Protein AF-A0A7C2LNV2-F1 (afdb_monomer_lite)

Secondary structure (DSSP, 8-state):
-EEEEEEEPPTTEEE-S--SEEE--TT--------EEE-TTPPSEEEEEEEEEEETTEEEEEEEEEEE------TT-EE---GGG--B--EE-GGGTT-S-HHHH-S-BEEGGGS--SEEEEETTEEEEEPP-STT---BB--BS-EEEEEEEEEEEEEEEEEESSS-EEEEEEEEETTS-EEEEEEEE-BTTSPPPTT-EEEEEESSEEETTEEESS-EEEEEEEEE--TTSEEEEEEPPB-SSEEEEEEEEEE--

pLDDT: mean 95.22, std 3.6, range [72.5, 98.81]

Sequence (257 aa):
MSGTFSLTLPPGCQAANGAKEFSIPPKERRRYQFPFIIQENAPLGRATGTLSLNYLGSELAEEFVVDIGPGRPAAGAIALDLTRWANIDAAAFDADRADYDSRRIGRFVYPADFTPSDRIVRIRGVPYRMASLEDGRKNAILPQGQTITIPEGRYRGVALMGYGHDGNHPGQWILHYADGTRQGVDSEIPEWCTPAPEGFEVAFTAPYRYIPGGPAPPPCELFTWTLECDPAKTLTAIEWPRMIHAYVYAITLLPSQ

Structure (mmCIF, N/CA/C/O backbone):
data_AF-A0A7C2LNV2-F1
#
_entry.id   AF-A0A7C2LNV2-F1
#
loop_
_atom_site.group_PDB
_atom_site.id
_atom_site.type_symbol
_atom_site.label_atom_id
_atom_site.label_alt_id
_atom_site.label_comp_id
_atom_site.label_asym_id
_atom_site.label_entity_id
_atom_site.label_seq_id
_atom_site.pdbx_PDB_ins_code
_atom_site.Cartn_x
_atom_site.Cartn_y
_atom_site.Cartn_z
_atom_site.occupancy
_atom_site.B_iso_or_equiv
_atom_site.auth_seq_id
_atom_site.auth_comp_id
_atom_site.auth_asym_id
_atom_site.auth_atom_id
_atom_site.pdbx_PDB_model_num
ATOM 1 N N . MET A 1 1 ? 14.251 -13.835 -26.408 1.00 90.31 1 MET A N 1
ATOM 2 C CA . MET A 1 1 ? 15.421 -13.754 -25.512 1.00 90.31 1 MET A CA 1
ATOM 3 C C . MET A 1 1 ? 15.192 -14.694 -24.346 1.00 90.31 1 MET A C 1
ATOM 5 O O . MET A 1 1 ? 14.100 -14.668 -23.797 1.00 90.31 1 MET A O 1
ATOM 9 N N . SER A 1 2 ? 16.165 -15.522 -23.987 1.00 94.06 2 SER A N 1
ATOM 10 C CA . SER A 1 2 ? 16.068 -16.421 -22.834 1.00 94.06 2 SER A CA 1
ATOM 11 C C . SER A 1 2 ? 17.382 -16.448 -22.069 1.00 94.06 2 SER A C 1
ATOM 13 O O . SER A 1 2 ? 18.434 -16.166 -22.647 1.00 94.06 2 SER A O 1
ATOM 15 N N . GLY A 1 3 ? 17.314 -16.781 -20.788 1.00 96.25 3 GLY A N 1
ATOM 16 C CA . GLY A 1 3 ? 18.459 -16.739 -19.892 1.00 96.25 3 GLY A CA 1
ATOM 17 C C . GLY A 1 3 ? 18.100 -17.181 -18.482 1.00 96.25 3 GLY A C 1
ATOM 18 O O . GLY A 1 3 ? 17.004 -17.695 -18.243 1.00 96.25 3 GLY A O 1
ATOM 19 N N . THR A 1 4 ? 19.022 -16.968 -17.552 1.00 97.06 4 THR A N 1
ATOM 20 C CA . THR A 1 4 ? 18.856 -17.325 -16.139 1.00 97.06 4 THR A CA 1
ATOM 21 C C . THR A 1 4 ? 18.899 -16.095 -15.245 1.00 97.06 4 THR A C 1
ATOM 23 O O . THR A 1 4 ? 19.427 -15.045 -15.620 1.00 97.06 4 THR A O 1
ATOM 26 N N . PHE A 1 5 ? 18.333 -16.237 -14.052 1.00 96.62 5 PHE A N 1
ATOM 27 C CA . PHE A 1 5 ? 18.452 -15.265 -12.978 1.00 96.62 5 PHE A CA 1
ATOM 28 C C . PHE A 1 5 ? 19.352 -15.801 -11.872 1.00 96.62 5 PHE A C 1
ATOM 30 O O . PHE A 1 5 ? 19.273 -16.977 -11.512 1.00 96.62 5 PHE A O 1
ATOM 37 N N . SER A 1 6 ? 20.130 -14.902 -11.281 1.00 94.25 6 SER A N 1
ATOM 38 C CA . SER A 1 6 ? 20.864 -15.129 -10.039 1.00 94.25 6 SER A CA 1
ATOM 39 C C . SER A 1 6 ? 20.483 -14.039 -9.046 1.00 94.25 6 SER A C 1
ATOM 41 O O . SER A 1 6 ? 20.463 -12.863 -9.397 1.00 94.25 6 SER A O 1
ATOM 43 N N . LEU A 1 7 ? 20.165 -14.422 -7.810 1.00 95.50 7 LEU A N 1
ATOM 44 C CA . LEU A 1 7 ? 19.794 -13.490 -6.748 1.00 95.50 7 LEU A CA 1
ATOM 45 C C . LEU A 1 7 ? 20.738 -13.668 -5.564 1.00 95.50 7 LEU A C 1
ATOM 47 O O . LEU A 1 7 ? 20.727 -14.712 -4.909 1.00 95.50 7 LEU A O 1
ATOM 51 N N . THR A 1 8 ? 21.501 -12.625 -5.269 1.00 96.06 8 THR A N 1
ATOM 52 C CA . THR A 1 8 ? 22.279 -12.510 -4.038 1.00 96.06 8 THR A CA 1
ATOM 53 C C . THR A 1 8 ? 21.484 -11.660 -3.064 1.00 96.06 8 THR A C 1
ATOM 55 O O . THR A 1 8 ? 21.212 -10.490 -3.327 1.00 96.06 8 THR A O 1
ATOM 58 N N . LEU A 1 9 ? 21.072 -12.258 -1.950 1.00 96.12 9 LEU A N 1
ATOM 59 C CA . LEU A 1 9 ? 20.284 -11.567 -0.938 1.00 96.12 9 LEU A CA 1
ATOM 60 C C . LEU A 1 9 ? 21.168 -10.885 0.111 1.00 96.12 9 LEU A C 1
ATOM 62 O O . LEU A 1 9 ? 22.243 -11.406 0.423 1.00 96.12 9 LEU A O 1
ATOM 66 N N . PRO A 1 10 ? 20.691 -9.781 0.712 1.00 95.31 10 PRO A N 1
ATOM 67 C CA . PRO A 1 10 ? 21.370 -9.180 1.849 1.00 95.31 10 PRO A CA 1
ATOM 68 C C . PRO A 1 10 ? 21.451 -10.144 3.051 1.00 95.31 10 PRO A C 1
ATOM 70 O O . PRO A 1 10 ? 20.606 -11.040 3.188 1.00 95.31 10 PRO A O 1
ATOM 73 N N . PRO A 1 11 ? 22.419 -9.962 3.971 1.00 93.69 11 PRO A N 1
ATOM 74 C CA . PRO A 1 11 ? 22.501 -10.745 5.201 1.00 93.69 11 PRO A CA 1
ATOM 75 C C . PRO A 1 11 ? 21.183 -10.750 5.985 1.00 93.69 11 PRO A C 1
ATOM 77 O O . PRO A 1 11 ? 20.530 -9.721 6.136 1.00 93.69 11 PRO A O 1
ATOM 80 N N . GLY A 1 12 ? 20.786 -11.918 6.496 1.00 92.81 12 GLY A N 1
ATOM 81 C CA . GLY A 1 12 ? 19.522 -12.070 7.225 1.00 92.81 12 GLY A CA 1
ATOM 82 C C . GLY A 1 12 ? 18.272 -12.125 6.338 1.00 92.81 12 GLY A C 1
ATOM 83 O O . GLY A 1 12 ? 17.166 -12.181 6.866 1.00 92.81 12 GLY A O 1
ATOM 84 N N . CYS A 1 13 ? 18.411 -12.149 5.010 1.00 94.38 13 CYS A N 1
ATOM 85 C CA . CYS A 1 13 ? 17.306 -12.393 4.084 1.00 94.38 13 CYS A CA 1
ATOM 86 C C . CYS A 1 13 ? 17.368 -13.816 3.513 1.00 94.38 13 CYS A C 1
ATOM 88 O O . CYS A 1 13 ? 18.440 -14.340 3.212 1.00 94.38 13 CYS A O 1
ATOM 90 N N . GLN A 1 14 ? 16.205 -14.438 3.319 1.00 93.50 14 GLN A N 1
ATOM 91 C CA . GLN A 1 14 ? 16.081 -15.768 2.724 1.00 93.50 14 GLN A CA 1
ATOM 92 C C . GLN A 1 14 ? 15.171 -15.728 1.500 1.00 93.50 14 GLN A C 1
ATOM 94 O O . GLN A 1 14 ? 14.077 -15.169 1.554 1.00 93.50 14 GLN A O 1
ATOM 99 N N . ALA A 1 15 ? 15.607 -16.349 0.404 1.00 90.25 15 ALA A N 1
ATOM 100 C CA . ALA A 1 15 ? 14.828 -16.392 -0.825 1.00 90.25 15 ALA A CA 1
ATOM 101 C C . ALA A 1 15 ? 13.540 -17.191 -0.611 1.00 90.25 15 ALA A C 1
ATOM 103 O O . ALA A 1 15 ? 13.548 -18.252 0.014 1.00 90.25 15 ALA A O 1
ATOM 104 N N . ALA A 1 16 ? 12.443 -16.689 -1.168 1.00 87.31 16 ALA A N 1
ATOM 105 C CA . ALA A 1 16 ? 11.238 -17.469 -1.399 1.00 87.31 16 ALA A CA 1
ATOM 106 C C . ALA A 1 16 ? 11.219 -17.954 -2.863 1.00 87.31 16 ALA A C 1
ATOM 108 O O . ALA A 1 16 ? 12.206 -17.827 -3.591 1.00 87.31 16 ALA A O 1
ATOM 109 N N . ASN A 1 17 ? 10.105 -18.545 -3.304 1.00 84.38 17 ASN A N 1
ATOM 110 C CA . ASN A 1 17 ? 9.967 -19.021 -4.682 1.00 84.38 17 ASN A CA 1
ATOM 111 C C . ASN A 1 17 ? 10.025 -17.849 -5.674 1.00 84.38 17 ASN A C 1
ATOM 113 O O . ASN A 1 17 ? 9.044 -17.127 -5.847 1.00 84.38 17 ASN A O 1
ATOM 117 N N . GLY A 1 18 ? 11.176 -17.685 -6.323 1.00 84.88 18 GLY A N 1
ATOM 118 C CA . GLY A 1 18 ? 11.403 -16.753 -7.423 1.00 84.88 18 GLY A CA 1
ATOM 119 C C . GLY A 1 18 ? 11.670 -17.474 -8.742 1.00 84.88 18 GLY A C 1
ATOM 120 O O . GLY A 1 18 ? 11.944 -18.678 -8.776 1.00 84.88 18 GLY A O 1
ATOM 121 N N . ALA A 1 19 ? 11.594 -16.727 -9.841 1.00 88.75 19 ALA A N 1
ATOM 122 C CA . ALA A 1 19 ? 11.977 -17.239 -11.151 1.00 88.75 19 ALA A CA 1
ATOM 123 C C . ALA A 1 19 ? 13.476 -17.578 -11.187 1.00 88.75 19 ALA A C 1
ATOM 125 O O . ALA A 1 19 ? 14.299 -16.846 -10.646 1.00 88.75 19 ALA A O 1
ATOM 126 N N . LYS A 1 20 ? 13.832 -18.683 -11.846 1.00 92.25 20 LYS A N 1
ATOM 127 C CA . LYS A 1 20 ? 15.236 -19.077 -12.082 1.00 92.25 20 LYS A CA 1
ATOM 128 C C . LYS A 1 20 ? 15.678 -18.832 -13.517 1.00 92.25 20 LYS A C 1
ATOM 130 O O . LYS A 1 20 ? 16.860 -18.666 -13.791 1.00 92.25 20 LYS A O 1
ATOM 135 N N . GLU A 1 21 ? 14.714 -18.802 -14.425 1.00 95.06 21 GLU A N 1
ATOM 136 C CA . GLU A 1 21 ? 14.917 -18.678 -15.858 1.00 95.06 21 GLU A CA 1
ATOM 137 C C . GLU A 1 21 ? 13.888 -17.713 -16.428 1.00 95.06 21 GLU A C 1
ATOM 139 O O . GLU A 1 21 ? 12.814 -17.509 -15.850 1.00 95.06 21 GLU A O 1
ATOM 144 N N . PHE A 1 22 ? 14.203 -17.147 -17.586 1.00 95.00 22 PHE A N 1
ATOM 145 C CA . PHE A 1 22 ? 13.261 -16.357 -18.356 1.00 95.00 22 PHE A CA 1
ATOM 146 C C . PHE A 1 22 ? 13.263 -16.756 -19.823 1.00 95.00 22 PHE A C 1
ATOM 148 O O . PHE A 1 22 ? 14.274 -17.164 -20.393 1.00 95.00 22 PHE A O 1
ATOM 155 N N . SER A 1 23 ? 12.110 -16.552 -20.452 1.00 93.94 23 SER A N 1
ATOM 156 C CA . SER A 1 23 ? 11.955 -16.561 -21.900 1.00 93.94 23 SER A CA 1
ATOM 157 C C . SER A 1 23 ? 10.968 -15.470 -22.287 1.00 93.94 23 SER A C 1
ATOM 159 O O . SER A 1 23 ? 9.848 -15.426 -21.784 1.00 93.94 23 SER A O 1
ATOM 161 N N . ILE A 1 24 ? 11.416 -14.552 -23.136 1.00 93.44 24 ILE A N 1
ATOM 162 C CA . ILE A 1 24 ? 10.678 -13.380 -23.598 1.00 93.44 24 ILE A CA 1
ATOM 163 C C . ILE A 1 24 ? 10.620 -13.452 -25.127 1.00 93.44 24 ILE A C 1
ATOM 165 O O . ILE A 1 24 ? 11.657 -13.284 -25.786 1.00 93.44 24 ILE A O 1
ATOM 169 N N . PRO A 1 25 ? 9.450 -13.749 -25.710 1.00 93.75 25 PRO A N 1
ATOM 170 C CA . PRO A 1 25 ? 9.253 -13.727 -27.153 1.00 93.75 25 PRO A CA 1
ATOM 171 C C . PRO A 1 25 ? 9.499 -12.340 -27.771 1.00 93.75 25 PRO A C 1
ATOM 173 O O . PRO A 1 25 ? 9.482 -11.324 -27.071 1.00 93.75 25 PRO A O 1
ATOM 176 N N . PRO A 1 26 ? 9.751 -12.263 -29.091 1.00 93.75 26 PRO A N 1
ATOM 177 C CA . PRO A 1 26 ? 9.893 -10.984 -29.775 1.00 93.75 26 PRO A CA 1
ATOM 178 C C . PRO A 1 26 ? 8.665 -10.096 -29.560 1.00 93.75 26 PRO A C 1
ATOM 180 O O . PRO A 1 26 ? 7.540 -10.550 -29.737 1.00 93.75 26 PRO A O 1
ATOM 183 N N . LYS A 1 27 ? 8.901 -8.816 -29.247 1.00 89.88 27 LYS A N 1
ATOM 184 C CA . LYS A 1 27 ? 7.858 -7.802 -29.001 1.00 89.88 27 LYS A CA 1
ATOM 185 C C . LYS A 1 27 ? 6.960 -8.077 -27.785 1.00 89.88 27 LYS A C 1
ATOM 187 O O . LYS A 1 27 ? 5.948 -7.403 -27.633 1.00 89.88 27 LYS A O 1
ATOM 192 N N . GLU A 1 28 ? 7.336 -9.006 -26.909 1.00 90.06 28 GLU A N 1
ATOM 193 C CA . GLU A 1 28 ? 6.680 -9.196 -25.614 1.00 90.06 28 GLU A CA 1
ATOM 194 C C . GLU A 1 28 ? 7.472 -8.527 -24.486 1.00 90.06 28 GLU A C 1
ATOM 196 O O . GLU A 1 28 ? 8.697 -8.396 -24.543 1.00 90.06 28 GLU A O 1
ATOM 201 N N . ARG A 1 29 ? 6.762 -8.150 -23.420 1.00 87.38 29 ARG A N 1
ATOM 202 C CA . ARG A 1 29 ? 7.343 -7.795 -22.121 1.00 87.38 29 ARG A CA 1
ATOM 203 C C . ARG A 1 29 ? 6.889 -8.837 -21.106 1.00 87.38 29 ARG A C 1
ATOM 205 O O . ARG A 1 29 ? 5.767 -9.330 -21.182 1.00 87.38 29 ARG A O 1
ATOM 212 N N . ARG A 1 30 ? 7.759 -9.188 -20.159 1.00 89.00 30 ARG A N 1
ATOM 213 C CA . ARG A 1 30 ? 7.417 -10.079 -19.044 1.00 89.00 30 ARG A CA 1
ATOM 214 C C . ARG A 1 30 ? 7.979 -9.533 -17.748 1.00 89.00 30 ARG A C 1
ATOM 216 O O . ARG A 1 30 ? 9.130 -9.108 -17.710 1.00 89.00 30 ARG A O 1
ATOM 223 N N . ARG A 1 31 ? 7.168 -9.599 -16.697 1.00 87.00 31 ARG A N 1
ATOM 224 C CA . ARG A 1 31 ? 7.559 -9.255 -15.334 1.00 87.00 31 ARG A CA 1
ATOM 225 C C . ARG A 1 31 ? 7.872 -10.534 -14.567 1.00 87.00 31 ARG A C 1
ATOM 227 O O . ARG A 1 31 ? 7.072 -11.467 -14.564 1.00 87.00 31 ARG A O 1
ATOM 234 N N . TYR A 1 32 ? 9.024 -10.559 -13.911 1.00 89.75 32 TYR A N 1
ATOM 235 C CA . TYR A 1 32 ? 9.451 -11.647 -13.035 1.00 89.75 32 TYR A CA 1
ATOM 236 C C . TYR A 1 32 ? 9.550 -11.120 -11.608 1.00 89.75 32 TYR A C 1
ATOM 238 O O . TYR A 1 32 ? 9.885 -9.958 -11.396 1.00 89.75 32 TYR A O 1
ATOM 246 N N . GLN A 1 33 ? 9.223 -11.962 -10.632 1.00 86.69 33 GLN A N 1
ATOM 247 C CA . GLN A 1 33 ? 9.223 -11.588 -9.222 1.00 86.69 33 GLN A CA 1
ATOM 248 C C . GLN A 1 33 ? 10.185 -12.473 -8.438 1.00 86.69 33 GLN A C 1
ATOM 250 O O . GLN A 1 33 ? 10.263 -13.684 -8.660 1.00 86.69 33 GLN A O 1
ATOM 255 N N . PHE A 1 34 ? 10.875 -11.849 -7.488 1.00 91.19 34 PHE A N 1
ATOM 256 C CA . PHE A 1 34 ? 11.911 -12.466 -6.666 1.00 91.19 34 PHE A CA 1
ATOM 257 C C . PHE A 1 34 ? 11.599 -12.219 -5.187 1.00 91.19 34 PHE A C 1
ATOM 259 O O . PHE A 1 34 ? 12.248 -11.396 -4.544 1.00 91.19 34 PHE A O 1
ATOM 266 N N . PRO A 1 35 ? 10.545 -12.852 -4.640 1.00 88.56 35 PRO A N 1
ATOM 267 C CA . PRO A 1 35 ? 10.186 -12.652 -3.247 1.00 88.56 35 PRO A CA 1
ATOM 268 C C . PRO A 1 35 ? 11.278 -13.204 -2.325 1.00 88.56 35 PRO A C 1
ATOM 270 O O . PRO A 1 35 ? 11.856 -14.262 -2.576 1.00 88.56 35 PRO A O 1
ATOM 273 N N . PHE A 1 36 ? 11.511 -12.513 -1.217 1.00 91.19 36 PHE A N 1
ATOM 274 C CA . PHE A 1 36 ? 12.360 -12.971 -0.125 1.00 91.19 36 PHE A CA 1
ATOM 275 C C . PHE A 1 36 ? 11.753 -12.552 1.214 1.00 91.19 36 PHE A C 1
ATOM 277 O O . PHE A 1 36 ? 10.847 -11.720 1.277 1.00 91.19 36 PHE A O 1
ATOM 284 N N . ILE A 1 37 ? 12.232 -13.174 2.284 1.00 89.56 37 ILE A N 1
ATOM 285 C CA . ILE A 1 37 ? 11.781 -12.951 3.653 1.00 89.56 37 ILE A CA 1
ATOM 286 C C . ILE A 1 37 ? 12.955 -12.387 4.445 1.00 89.56 37 ILE A C 1
ATOM 288 O O . ILE A 1 37 ? 14.003 -13.031 4.535 1.00 89.56 37 ILE A O 1
ATOM 292 N N . ILE A 1 38 ? 12.761 -11.208 5.034 1.00 90.38 38 ILE A N 1
ATOM 293 C CA . ILE A 1 38 ? 13.663 -10.650 6.044 1.00 90.38 38 ILE A CA 1
ATOM 294 C C . ILE A 1 38 ? 13.430 -11.439 7.334 1.00 90.38 38 ILE A C 1
ATOM 296 O O . ILE A 1 38 ? 12.310 -11.472 7.848 1.00 90.38 38 ILE A O 1
ATOM 300 N N . GLN A 1 39 ? 14.461 -12.127 7.816 1.00 89.88 39 GLN A N 1
ATOM 301 C CA . GLN A 1 39 ? 14.377 -12.952 9.018 1.00 89.88 39 GLN A CA 1
ATOM 302 C C . GLN A 1 39 ? 14.327 -12.076 10.276 1.00 89.88 39 GLN A C 1
ATOM 304 O O . GLN A 1 39 ? 14.862 -10.971 10.300 1.00 89.88 39 GLN A O 1
ATOM 309 N N . GLU A 1 40 ? 13.726 -12.582 11.355 1.00 88.00 40 GLU A N 1
ATOM 310 C CA . GLU A 1 40 ? 13.607 -11.842 12.625 1.00 88.00 40 GLU A CA 1
ATOM 311 C C . GLU A 1 40 ? 14.963 -11.474 13.246 1.00 88.00 40 GLU A C 1
ATOM 313 O O . GLU A 1 40 ? 15.068 -10.500 13.986 1.00 88.00 40 GLU A O 1
ATOM 318 N N . ASN A 1 41 ? 16.005 -12.249 12.940 1.00 90.19 41 ASN A N 1
ATOM 319 C CA . ASN A 1 41 ? 17.373 -12.027 13.396 1.00 90.19 41 ASN A CA 1
ATOM 320 C C . ASN A 1 41 ? 18.235 -11.253 12.383 1.00 90.19 41 ASN A C 1
ATOM 322 O O . ASN A 1 41 ? 19.459 -11.226 12.534 1.00 90.19 41 ASN A O 1
ATOM 326 N N . ALA A 1 42 ? 17.637 -10.673 11.338 1.00 92.44 42 ALA A N 1
ATOM 327 C CA . ALA A 1 42 ? 18.380 -9.906 10.351 1.00 92.44 42 ALA A CA 1
ATOM 328 C C . ALA A 1 42 ? 19.028 -8.662 10.996 1.00 92.44 42 ALA A C 1
ATOM 330 O O . ALA A 1 42 ? 18.390 -7.999 11.821 1.00 92.44 42 ALA A O 1
ATOM 331 N N . PRO A 1 43 ? 20.286 -8.326 10.649 1.00 94.06 43 PRO A N 1
ATOM 332 C CA . PRO A 1 43 ? 20.940 -7.129 11.167 1.00 94.06 43 PRO A CA 1
ATOM 333 C C . PRO A 1 43 ? 20.164 -5.866 10.792 1.00 94.06 43 PRO A C 1
ATOM 335 O O . PRO A 1 43 ? 19.765 -5.704 9.642 1.00 94.06 43 PRO A O 1
ATOM 338 N N . LEU A 1 44 ? 19.980 -4.964 11.757 1.00 93.69 44 LEU A N 1
ATOM 339 C CA . LEU A 1 44 ? 19.341 -3.676 11.501 1.00 93.69 44 LEU A CA 1
ATOM 340 C C . LEU A 1 44 ? 20.225 -2.784 10.624 1.00 93.69 44 LEU A C 1
ATOM 342 O O . LEU A 1 44 ? 21.453 -2.811 10.725 1.00 93.69 44 LEU A O 1
ATOM 346 N N . GLY A 1 45 ? 19.579 -1.930 9.837 1.00 92.88 45 GLY A N 1
ATOM 347 C CA . GLY A 1 45 ? 20.218 -0.954 8.966 1.00 92.88 45 GLY A CA 1
ATOM 348 C C . GLY A 1 45 ? 20.046 -1.267 7.485 1.00 92.88 45 GLY A C 1
ATOM 349 O O . GLY A 1 45 ? 19.297 -2.158 7.084 1.00 92.88 45 GLY A O 1
ATOM 350 N N . ARG A 1 46 ? 20.740 -0.477 6.669 1.00 93.19 46 ARG A N 1
ATOM 351 C CA . ARG A 1 46 ? 20.704 -0.584 5.215 1.00 93.19 46 ARG A CA 1
ATOM 352 C C . ARG A 1 46 ? 21.548 -1.767 4.758 1.00 93.19 46 ARG A C 1
ATOM 354 O O . ARG A 1 46 ? 22.730 -1.844 5.090 1.00 93.19 46 ARG A O 1
ATOM 361 N N . ALA A 1 47 ? 20.960 -2.654 3.967 1.00 93.88 47 ALA A N 1
ATOM 362 C CA . ALA A 1 47 ? 21.637 -3.810 3.397 1.00 93.88 47 ALA A CA 1
ATOM 363 C C . ALA A 1 47 ? 21.385 -3.884 1.885 1.00 93.88 47 ALA A C 1
ATOM 365 O O . ALA A 1 47 ? 20.324 -3.483 1.406 1.00 93.88 47 ALA A O 1
ATOM 366 N N . THR A 1 48 ? 22.361 -4.377 1.125 1.00 95.38 48 THR A N 1
ATOM 367 C CA . THR A 1 48 ? 22.272 -4.482 -0.336 1.00 95.38 48 THR A CA 1
ATOM 368 C C . THR A 1 48 ? 22.210 -5.933 -0.785 1.00 95.38 48 THR A C 1
ATOM 370 O O . THR A 1 48 ? 22.798 -6.828 -0.175 1.00 95.38 48 THR A O 1
ATOM 373 N N . GLY A 1 49 ? 21.460 -6.162 -1.854 1.00 95.62 49 GLY A N 1
ATOM 374 C CA . GLY A 1 49 ? 21.462 -7.400 -2.615 1.00 95.62 49 GLY A CA 1
ATOM 375 C C . GLY A 1 49 ? 21.633 -7.095 -4.097 1.00 95.62 49 GLY A C 1
ATOM 376 O O . GLY A 1 49 ? 21.606 -5.938 -4.518 1.00 95.62 49 GLY A O 1
ATOM 377 N N . THR A 1 50 ? 21.792 -8.141 -4.895 1.00 96.69 50 THR A N 1
ATOM 378 C CA . THR A 1 50 ? 22.009 -8.018 -6.337 1.00 96.69 50 THR A CA 1
ATOM 379 C C . THR A 1 50 ? 21.124 -9.009 -7.072 1.00 96.69 50 THR A C 1
ATOM 381 O O . THR A 1 50 ? 21.127 -10.203 -6.760 1.00 96.69 50 THR A O 1
ATOM 384 N N . LEU A 1 51 ? 20.379 -8.526 -8.062 1.00 95.31 51 LEU A N 1
ATOM 385 C CA . LEU A 1 51 ? 19.675 -9.356 -9.033 1.00 95.31 51 LEU A CA 1
ATOM 386 C C . LEU A 1 51 ? 20.454 -9.320 -10.345 1.00 95.31 51 LEU A C 1
ATOM 388 O O . LEU A 1 51 ? 20.677 -8.255 -10.907 1.00 95.31 51 LEU A O 1
ATOM 392 N N . SER A 1 52 ? 20.854 -10.487 -10.835 1.00 95.88 52 SER A N 1
ATOM 393 C CA . SER A 1 52 ? 21.598 -10.623 -12.087 1.00 95.88 52 SER A CA 1
ATOM 394 C C . SER A 1 52 ? 20.804 -11.425 -13.111 1.00 95.88 52 SER A C 1
ATOM 396 O O . SER A 1 52 ? 20.169 -12.429 -12.781 1.00 95.88 52 SER A O 1
ATOM 398 N N . LEU A 1 53 ? 20.846 -10.977 -14.362 1.00 95.38 53 LEU A N 1
ATOM 399 C CA . LEU A 1 53 ? 20.263 -11.617 -15.530 1.00 95.38 53 LEU A CA 1
ATOM 400 C C . LEU A 1 53 ? 21.406 -12.060 -16.441 1.00 95.38 53 LEU A C 1
ATOM 402 O O . LEU A 1 53 ? 22.182 -11.233 -16.918 1.00 95.38 53 LEU A O 1
ATOM 406 N N . ASN A 1 54 ? 21.482 -13.355 -16.719 1.00 96.19 54 ASN A N 1
ATOM 407 C CA . ASN A 1 54 ? 22.511 -13.937 -17.571 1.00 96.19 54 ASN A CA 1
ATOM 408 C C . ASN A 1 54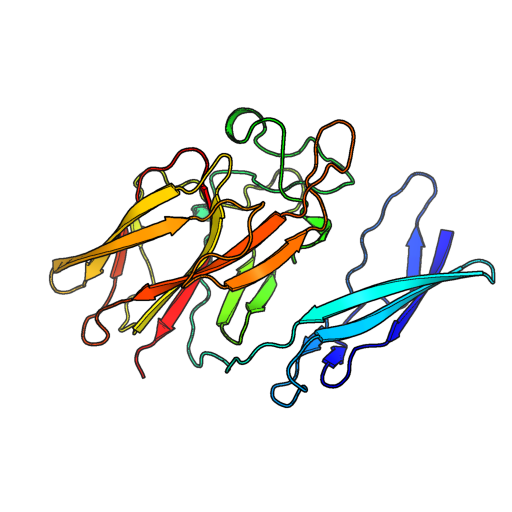 ? 21.898 -14.333 -18.917 1.00 96.19 54 ASN A C 1
ATOM 410 O O . ASN A 1 54 ? 20.997 -15.174 -18.965 1.00 96.19 54 ASN A O 1
ATOM 414 N N . TYR A 1 55 ? 22.368 -13.741 -20.018 1.00 94.62 55 TYR A N 1
ATOM 415 C CA . TYR A 1 55 ? 21.878 -14.036 -21.369 1.00 94.62 55 TYR A CA 1
ATOM 416 C C . TYR A 1 55 ? 22.968 -13.846 -22.428 1.00 94.62 55 TYR A C 1
ATOM 418 O O . TYR A 1 55 ? 23.746 -12.901 -22.368 1.00 94.62 55 TYR A O 1
ATOM 426 N N . LEU A 1 56 ? 23.027 -14.742 -23.422 1.00 93.31 56 LEU A N 1
ATOM 427 C CA . LEU A 1 56 ? 23.998 -14.686 -24.532 1.00 93.31 56 LEU A CA 1
ATOM 428 C C . LEU A 1 56 ? 25.463 -14.469 -24.083 1.00 93.31 56 LEU A C 1
ATOM 430 O O . LEU A 1 56 ? 26.221 -13.757 -24.735 1.00 93.31 56 LEU A O 1
ATOM 434 N N . GLY A 1 57 ? 25.860 -15.071 -22.957 1.00 92.19 57 GLY A N 1
ATOM 435 C CA . GLY A 1 57 ? 27.208 -14.923 -22.392 1.00 92.19 57 GLY A CA 1
ATOM 436 C C . GLY A 1 57 ? 27.496 -13.560 -21.749 1.00 92.19 57 GLY A C 1
ATOM 437 O O . GLY A 1 57 ? 28.640 -13.300 -21.395 1.00 92.19 57 GLY A O 1
ATOM 438 N N . SER A 1 58 ? 26.484 -12.702 -21.603 1.00 94.38 58 SER A N 1
ATOM 439 C CA . SER A 1 58 ? 26.551 -11.422 -20.894 1.00 94.38 58 SER A CA 1
ATOM 440 C C . SER A 1 58 ? 25.783 -11.492 -19.575 1.00 94.38 58 SER A C 1
ATOM 442 O O . SER A 1 58 ? 24.765 -12.183 -19.480 1.00 94.38 58 SER A O 1
ATOM 444 N N . GLU A 1 59 ? 26.246 -10.731 -18.588 1.00 95.75 59 GLU A N 1
ATOM 445 C CA . GLU A 1 59 ? 25.561 -10.521 -17.315 1.00 95.75 59 GLU A CA 1
ATOM 446 C C . GLU A 1 59 ? 25.134 -9.055 -17.204 1.00 95.75 59 GLU A C 1
ATOM 448 O O . GLU A 1 59 ? 25.925 -8.142 -17.447 1.00 95.75 59 GLU A O 1
ATOM 453 N N . LEU A 1 60 ? 23.870 -8.837 -16.852 1.00 95.44 60 LEU A N 1
ATOM 454 C CA . LEU A 1 60 ? 23.359 -7.552 -16.393 1.00 95.44 60 LEU A CA 1
ATOM 455 C C . LEU A 1 60 ? 23.022 -7.705 -14.913 1.00 95.44 60 LEU A C 1
ATOM 457 O O . LEU A 1 60 ? 22.247 -8.593 -14.571 1.00 95.44 60 LEU A O 1
ATOM 461 N N . ALA A 1 61 ? 23.581 -6.861 -14.055 1.00 95.56 61 ALA A N 1
ATOM 462 C CA . ALA A 1 61 ? 23.357 -6.906 -12.616 1.00 95.56 61 ALA A CA 1
ATOM 463 C C . ALA A 1 61 ? 22.811 -5.567 -12.124 1.00 95.56 61 ALA A C 1
ATOM 465 O O . ALA A 1 61 ? 23.332 -4.515 -12.482 1.00 95.56 61 ALA A O 1
ATOM 466 N N . GLU A 1 62 ? 21.780 -5.630 -11.289 1.00 94.25 62 GLU A N 1
ATOM 467 C CA . GLU A 1 62 ? 21.165 -4.478 -10.639 1.00 94.25 62 GLU A CA 1
ATOM 468 C C . GLU A 1 62 ? 21.228 -4.666 -9.124 1.00 94.25 62 GLU A C 1
ATOM 470 O O . GLU A 1 62 ? 20.868 -5.724 -8.591 1.00 94.25 62 GLU A O 1
ATOM 475 N N . GLU A 1 63 ? 21.694 -3.635 -8.425 1.00 94.62 63 GLU A N 1
ATOM 476 C CA . GLU A 1 63 ? 21.669 -3.603 -6.967 1.00 94.62 63 GLU A CA 1
ATOM 477 C C . GLU A 1 63 ? 20.299 -3.150 -6.469 1.00 94.62 63 GLU A C 1
ATOM 479 O O . GLU A 1 63 ? 19.672 -2.242 -7.014 1.00 94.62 63 GLU A O 1
ATOM 484 N N . PHE A 1 64 ? 19.851 -3.759 -5.378 1.00 91.19 64 PHE A N 1
ATOM 485 C CA . PHE A 1 64 ? 18.690 -3.294 -4.637 1.00 91.19 64 PHE A CA 1
ATOM 486 C C . PHE A 1 64 ? 19.036 -3.143 -3.163 1.00 91.19 64 PHE A C 1
ATOM 488 O O . PHE A 1 64 ? 19.941 -3.787 -2.628 1.00 91.19 64 PHE A O 1
ATOM 495 N N . VAL A 1 65 ? 18.290 -2.267 -2.505 1.00 90.69 65 VAL A N 1
ATOM 496 C CA . VAL A 1 65 ? 18.496 -1.899 -1.109 1.00 90.69 65 VAL A CA 1
ATOM 497 C C . VAL A 1 65 ? 17.310 -2.382 -0.292 1.00 90.69 65 VAL A C 1
ATOM 499 O O . VAL A 1 65 ? 16.163 -2.266 -0.718 1.00 90.69 65 VAL A O 1
ATOM 502 N N . VAL A 1 66 ? 17.601 -2.899 0.896 1.00 90.19 66 VAL A N 1
ATOM 503 C CA . VAL A 1 66 ? 16.617 -3.232 1.920 1.00 90.19 66 VAL A CA 1
ATOM 504 C C . VAL A 1 66 ? 16.987 -2.474 3.187 1.00 90.19 66 VAL A C 1
ATOM 506 O O . VAL A 1 66 ? 18.075 -2.670 3.730 1.00 90.19 66 VAL A O 1
ATOM 509 N N . ASP A 1 67 ? 16.083 -1.625 3.665 1.00 89.69 67 ASP A N 1
ATOM 510 C CA . ASP A 1 67 ? 16.221 -0.975 4.965 1.00 89.69 67 ASP A CA 1
ATOM 511 C C . ASP A 1 67 ? 15.570 -1.845 6.044 1.00 89.69 67 ASP A C 1
ATOM 513 O O . ASP A 1 67 ? 14.347 -1.984 6.132 1.00 89.69 67 ASP A O 1
ATOM 517 N N . ILE A 1 68 ? 16.409 -2.476 6.865 1.00 90.69 68 ILE A N 1
ATOM 518 C CA . ILE A 1 68 ? 15.975 -3.385 7.924 1.00 90.69 68 ILE A CA 1
ATOM 519 C C . ILE A 1 68 ? 15.796 -2.571 9.204 1.00 90.69 68 ILE A C 1
ATOM 521 O O . ILE A 1 68 ? 16.742 -2.285 9.941 1.00 90.69 68 ILE A O 1
ATOM 525 N N . GLY A 1 69 ? 14.557 -2.158 9.452 1.00 87.94 69 GLY A N 1
ATOM 526 C CA . GLY A 1 69 ? 14.169 -1.455 10.670 1.00 87.94 69 GLY A CA 1
ATOM 527 C C . GLY A 1 69 ? 13.762 -2.397 11.809 1.00 87.94 69 GLY A C 1
ATOM 528 O O . GLY A 1 69 ? 13.473 -3.574 11.579 1.00 87.94 69 GLY A O 1
ATOM 529 N N . PRO A 1 70 ? 13.677 -1.889 13.053 1.00 87.69 70 PRO A N 1
ATOM 530 C CA . PRO A 1 70 ? 13.074 -2.642 14.143 1.00 87.69 70 PRO A CA 1
ATOM 531 C C . PRO A 1 70 ? 11.614 -2.982 13.814 1.00 87.69 70 PRO A C 1
ATOM 533 O O . PRO A 1 70 ? 10.868 -2.167 13.261 1.00 87.69 70 PRO A O 1
ATOM 536 N N . GLY A 1 71 ? 11.207 -4.190 14.189 1.00 83.25 71 GLY A N 1
ATOM 537 C CA . GLY A 1 71 ? 9.853 -4.691 14.018 1.00 83.25 71 GLY A CA 1
ATOM 538 C C . GLY A 1 71 ? 9.695 -6.041 14.701 1.00 83.25 71 GLY A C 1
ATOM 539 O O . GLY A 1 71 ? 10.673 -6.749 14.943 1.00 83.25 71 GLY A O 1
ATOM 540 N N . ARG A 1 72 ? 8.461 -6.400 15.045 1.00 82.00 72 ARG A N 1
ATOM 541 C CA . ARG A 1 72 ? 8.121 -7.733 15.552 1.00 82.00 72 ARG A CA 1
ATOM 542 C C . ARG A 1 72 ? 6.838 -8.191 14.881 1.00 82.00 72 ARG A C 1
ATOM 544 O O . ARG A 1 72 ? 5.943 -7.360 14.711 1.00 82.00 72 ARG A O 1
ATOM 551 N N . PRO A 1 73 ? 6.714 -9.477 14.511 1.00 86.06 73 PRO A N 1
ATOM 552 C CA . PRO A 1 73 ? 5.466 -9.995 13.979 1.00 86.06 73 PRO A CA 1
ATOM 553 C C . PRO A 1 73 ? 4.287 -9.635 14.885 1.00 86.06 73 PRO A C 1
ATOM 555 O O . PRO A 1 73 ? 4.268 -9.967 16.073 1.00 86.06 73 PRO A O 1
ATOM 558 N N . ALA A 1 74 ? 3.296 -8.947 14.324 1.00 91.06 74 ALA A N 1
ATOM 559 C CA . ALA A 1 74 ? 2.074 -8.614 15.037 1.00 91.06 74 ALA A CA 1
ATOM 560 C C . ALA A 1 74 ? 1.195 -9.872 15.119 1.00 91.06 74 ALA A C 1
ATOM 562 O O . ALA A 1 74 ? 0.376 -10.139 14.238 1.00 91.06 74 ALA A O 1
ATOM 563 N N . ALA A 1 75 ? 1.415 -10.687 16.154 1.00 91.81 75 ALA A N 1
ATOM 564 C CA . ALA A 1 75 ? 0.655 -11.912 16.380 1.00 91.81 75 ALA A CA 1
ATOM 565 C C . ALA A 1 75 ? -0.857 -11.622 16.416 1.00 91.81 75 ALA A C 1
ATOM 567 O O . ALA A 1 75 ? -1.300 -10.655 17.035 1.00 91.81 75 ALA A O 1
ATOM 568 N N . GLY A 1 76 ? -1.636 -12.442 15.707 1.00 95.12 76 GLY A N 1
ATOM 569 C CA . GLY A 1 76 ? -3.089 -12.287 15.595 1.00 95.12 76 GLY A CA 1
ATOM 570 C C . GLY A 1 76 ? -3.565 -11.107 14.737 1.00 95.12 76 GLY A C 1
ATOM 571 O O . GLY A 1 76 ? -4.773 -10.921 14.618 1.00 95.12 76 GLY A O 1
ATOM 572 N N . ALA A 1 77 ? -2.667 -10.315 14.136 1.00 97.88 77 ALA A N 1
ATOM 573 C CA . ALA A 1 77 ? -3.063 -9.197 13.283 1.00 97.88 77 ALA A CA 1
ATOM 574 C C . ALA A 1 77 ? -3.871 -9.655 12.062 1.00 97.88 77 ALA A C 1
ATOM 576 O O . ALA A 1 77 ? -3.543 -10.652 11.413 1.00 97.88 77 ALA A O 1
ATOM 577 N N . ILE A 1 78 ? -4.914 -8.893 11.734 1.00 98.31 78 ILE A N 1
ATOM 578 C CA . ILE A 1 78 ? -5.877 -9.238 10.684 1.00 98.31 78 ILE A CA 1
ATOM 579 C C . ILE A 1 78 ? -5.721 -8.248 9.533 1.00 98.31 78 ILE A C 1
ATOM 581 O O . ILE A 1 78 ? -6.224 -7.128 9.601 1.00 98.31 78 ILE A O 1
ATOM 585 N N . ALA A 1 79 ? -5.030 -8.665 8.470 1.00 98.38 79 ALA A N 1
ATOM 586 C CA . ALA A 1 79 ? -4.950 -7.904 7.226 1.00 98.38 79 ALA A CA 1
ATOM 587 C C . ALA A 1 79 ? -6.284 -8.002 6.470 1.00 98.38 79 ALA A C 1
ATOM 589 O O . ALA A 1 79 ? -6.668 -9.090 6.019 1.00 98.38 79 ALA A O 1
ATOM 590 N N . LEU A 1 80 ? -6.995 -6.880 6.349 1.00 98.12 80 LEU A N 1
ATOM 591 C CA . LEU A 1 80 ? -8.339 -6.846 5.777 1.00 98.12 80 LEU A CA 1
ATOM 592 C C . LEU A 1 80 ? -8.312 -7.026 4.257 1.00 98.12 80 LEU A C 1
ATOM 594 O O . LEU A 1 80 ? -7.417 -6.536 3.574 1.00 98.12 80 LEU A O 1
ATOM 598 N N . ASP A 1 81 ? -9.325 -7.707 3.720 1.00 96.69 81 ASP A N 1
ATOM 599 C CA . ASP A 1 81 ? -9.620 -7.659 2.288 1.00 96.69 81 ASP A CA 1
ATOM 600 C C . ASP A 1 81 ? -10.499 -6.446 1.988 1.00 96.69 81 ASP A C 1
ATOM 602 O O . ASP A 1 81 ? -11.682 -6.391 2.335 1.00 96.69 81 ASP A O 1
ATOM 606 N N . LEU A 1 82 ? -9.880 -5.451 1.360 1.00 95.06 82 LEU A N 1
ATOM 607 C CA . LEU A 1 82 ? -10.499 -4.181 1.017 1.00 95.06 82 LEU A CA 1
ATOM 608 C C . LEU A 1 82 ? -10.964 -4.112 -0.441 1.00 95.06 82 LEU A C 1
ATOM 610 O O . LEU A 1 82 ? -11.477 -3.078 -0.859 1.00 95.06 82 LEU A O 1
ATOM 614 N N . THR A 1 83 ? -10.854 -5.200 -1.210 1.00 92.75 83 THR A N 1
ATOM 615 C CA . THR A 1 83 ? -11.113 -5.200 -2.662 1.00 92.75 83 THR A CA 1
ATOM 616 C C . THR A 1 83 ? -12.509 -4.678 -3.012 1.00 92.75 83 THR A C 1
ATOM 618 O O . THR A 1 83 ? -12.668 -3.943 -3.980 1.00 92.75 83 THR A O 1
ATOM 621 N N . ARG A 1 84 ? -13.530 -4.985 -2.197 1.00 94.25 84 ARG A N 1
ATOM 622 C CA . ARG A 1 84 ? -14.910 -4.501 -2.416 1.00 94.25 84 ARG A CA 1
ATOM 623 C C . ARG A 1 84 ? -15.092 -2.992 -2.212 1.00 94.25 84 ARG A C 1
ATOM 625 O O . ARG A 1 84 ? -16.111 -2.447 -2.619 1.00 94.25 84 ARG A O 1
ATOM 632 N N . TRP A 1 85 ? -14.158 -2.354 -1.513 1.00 96.88 85 TRP A N 1
ATOM 633 C CA . TRP A 1 85 ? -14.180 -0.928 -1.194 1.00 96.88 85 TRP A CA 1
ATOM 634 C C . TRP A 1 85 ? -13.293 -0.111 -2.133 1.00 96.88 85 TRP A C 1
ATOM 636 O O . TRP A 1 85 ? -13.439 1.110 -2.179 1.00 96.88 85 TRP A O 1
ATOM 646 N N . ALA A 1 86 ? -12.387 -0.766 -2.869 1.00 97.38 86 ALA A N 1
ATOM 647 C CA . ALA A 1 86 ? -11.509 -0.107 -3.820 1.00 97.38 86 ALA A CA 1
ATOM 648 C C . ALA A 1 86 ? -12.339 0.630 -4.880 1.00 97.38 86 ALA A C 1
ATOM 650 O O . ALA A 1 86 ? -13.194 0.051 -5.553 1.00 97.38 86 ALA A O 1
ATOM 651 N N . ASN A 1 87 ? -12.103 1.931 -5.006 1.00 97.88 87 ASN A N 1
ATOM 652 C CA . ASN A 1 87 ? -12.903 2.837 -5.834 1.00 97.88 87 ASN A CA 1
ATOM 653 C C . ASN A 1 87 ? -12.037 3.745 -6.719 1.00 97.88 87 ASN A C 1
ATOM 655 O O . ASN A 1 87 ? -12.578 4.594 -7.439 1.00 97.88 87 ASN A O 1
ATOM 659 N N . ILE A 1 88 ? -10.717 3.567 -6.653 1.00 98.31 88 ILE A N 1
ATOM 660 C CA . ILE A 1 88 ? -9.746 4.300 -7.444 1.00 98.31 88 ILE A CA 1
ATOM 661 C C . ILE A 1 88 ? -8.597 3.386 -7.869 1.00 98.31 88 ILE A C 1
ATOM 663 O O . ILE A 1 88 ? -8.213 2.451 -7.163 1.00 98.31 88 ILE A O 1
ATOM 667 N N . ASP A 1 89 ? -8.111 3.644 -9.070 1.00 98.06 89 ASP A N 1
ATOM 668 C CA . ASP A 1 89 ? -6.870 3.101 -9.590 1.00 98.06 89 ASP A CA 1
ATOM 669 C C . ASP A 1 89 ? -5.774 4.158 -9.433 1.00 98.06 89 ASP A C 1
ATOM 671 O O . ASP A 1 89 ? -5.810 5.193 -10.106 1.00 98.06 89 ASP A O 1
ATOM 675 N N . ALA A 1 90 ? -4.880 3.926 -8.474 1.00 97.31 90 ALA A N 1
ATOM 676 C CA . ALA A 1 90 ? -3.886 4.875 -7.992 1.00 97.31 90 ALA A CA 1
ATOM 677 C C . ALA A 1 90 ? -2.436 4.489 -8.302 1.00 97.31 90 ALA A C 1
ATOM 679 O O . ALA A 1 90 ? -1.516 5.203 -7.913 1.00 97.31 90 ALA A O 1
ATOM 680 N N . ALA A 1 91 ? -2.202 3.403 -9.031 1.00 97.44 91 ALA A N 1
ATOM 681 C CA . ALA A 1 91 ? -0.862 2.997 -9.426 1.00 97.44 91 ALA A CA 1
ATOM 682 C C . ALA A 1 91 ? -0.857 2.538 -10.883 1.00 97.44 91 ALA A C 1
ATOM 684 O O . ALA A 1 91 ? -1.841 1.982 -11.340 1.00 97.44 91 ALA A O 1
ATOM 685 N N . ALA A 1 92 ? 0.255 2.738 -11.583 1.00 97.31 92 ALA A N 1
ATOM 686 C CA . ALA A 1 92 ? 0.425 2.270 -12.956 1.00 97.31 92 ALA A CA 1
ATOM 687 C C . ALA A 1 92 ? 1.778 1.574 -13.112 1.00 97.31 92 ALA A C 1
ATOM 689 O O . ALA A 1 92 ? 2.747 1.938 -12.437 1.00 97.31 92 ALA A O 1
ATOM 690 N N . PHE A 1 93 ? 1.868 0.600 -14.015 1.00 96.06 93 PHE A N 1
ATOM 691 C CA . PHE A 1 93 ? 3.137 -0.027 -14.393 1.00 96.06 93 PHE A CA 1
ATOM 692 C C . PHE A 1 93 ? 3.836 0.744 -15.520 1.00 96.06 93 PHE A C 1
ATOM 694 O O . PHE A 1 93 ? 3.198 1.429 -16.316 1.00 96.06 93 PHE A O 1
ATOM 701 N N . ASP A 1 94 ? 5.155 0.570 -15.676 1.00 94.69 94 ASP A N 1
ATOM 702 C CA . ASP A 1 94 ? 5.883 1.130 -16.833 1.00 94.69 94 ASP A CA 1
ATOM 703 C C . ASP A 1 94 ? 5.341 0.619 -18.183 1.00 94.69 94 ASP A C 1
ATOM 705 O O . ASP A 1 94 ? 5.484 1.277 -19.217 1.00 94.69 94 ASP A O 1
ATOM 709 N N . ALA A 1 95 ? 4.763 -0.586 -18.183 1.00 93.00 95 ALA A N 1
ATOM 710 C CA . ALA A 1 95 ? 4.189 -1.214 -19.367 1.00 93.00 95 ALA A CA 1
ATOM 711 C C . ALA A 1 95 ? 3.011 -0.420 -19.942 1.00 93.00 95 ALA A C 1
ATOM 713 O O . ALA A 1 95 ? 2.953 -0.265 -21.164 1.00 93.00 95 ALA A O 1
ATOM 714 N N . ASP A 1 96 ? 2.156 0.120 -19.072 1.00 94.69 96 ASP A N 1
ATOM 715 C CA . ASP A 1 96 ? 1.045 0.998 -19.425 1.00 94.69 96 ASP A CA 1
ATOM 716 C C . ASP A 1 96 ? 0.884 2.117 -18.386 1.00 94.69 96 ASP A C 1
ATOM 718 O O . ASP A 1 96 ? 0.047 2.092 -17.490 1.00 94.69 96 ASP A O 1
ATOM 722 N N . ARG A 1 97 ? 1.707 3.159 -18.520 1.00 95.62 97 ARG A N 1
ATOM 723 C CA . ARG A 1 97 ? 1.719 4.299 -17.584 1.00 95.62 97 ARG A CA 1
ATOM 724 C C . ARG A 1 97 ? 0.438 5.135 -17.615 1.00 95.62 97 ARG A C 1
ATOM 726 O O . ARG A 1 97 ? 0.325 6.083 -16.839 1.00 95.62 97 ARG A O 1
ATOM 733 N N . ALA A 1 98 ? -0.448 4.894 -18.580 1.00 95.19 98 ALA A N 1
ATOM 734 C CA . ALA A 1 98 ? -1.705 5.614 -18.723 1.00 95.19 98 ALA A CA 1
ATOM 735 C C . ALA A 1 98 ? -2.871 4.886 -18.043 1.00 95.19 98 ALA A C 1
ATOM 737 O O . ALA A 1 98 ? -3.937 5.492 -17.897 1.00 95.19 98 ALA A O 1
ATOM 738 N N . ASP A 1 99 ? -2.667 3.641 -17.611 1.00 95.69 99 ASP A N 1
ATOM 739 C CA . ASP A 1 99 ? -3.671 2.857 -16.911 1.00 95.69 99 ASP A CA 1
ATOM 740 C C . ASP A 1 99 ? -3.706 3.219 -15.425 1.00 95.69 99 ASP A C 1
ATOM 742 O O . ASP A 1 99 ? -3.018 2.653 -14.586 1.00 95.69 99 ASP A O 1
ATOM 746 N N . TYR A 1 100 ? -4.428 4.301 -15.147 1.00 97.44 100 TYR A N 1
ATOM 747 C CA . TYR A 1 100 ? -4.817 4.748 -13.816 1.00 97.44 100 TYR A CA 1
ATOM 748 C C . TYR A 1 100 ? -5.973 5.747 -13.937 1.00 97.44 100 TYR A C 1
ATOM 750 O O . TYR A 1 100 ? -6.297 6.242 -15.026 1.00 97.44 100 TYR A O 1
ATOM 758 N N . ASP A 1 101 ? -6.587 6.135 -12.817 1.00 97.50 101 ASP A N 1
ATOM 759 C CA . ASP A 1 101 ? -7.661 7.136 -12.802 1.00 97.50 101 ASP A CA 1
ATOM 760 C C . ASP A 1 101 ? -7.138 8.577 -12.965 1.00 97.50 101 ASP A C 1
ATOM 762 O O . ASP A 1 101 ? -7.386 9.459 -12.140 1.00 97.50 101 ASP A O 1
ATOM 766 N N . SER A 1 102 ? -6.468 8.864 -14.081 1.00 95.56 102 SER A N 1
ATOM 767 C CA . SER A 1 102 ? -5.856 10.166 -14.402 1.00 95.56 102 SER A CA 1
ATOM 768 C C . SER A 1 102 ? -6.797 11.368 -14.289 1.00 95.56 102 SER A C 1
ATOM 770 O O . SER A 1 102 ? -6.375 12.465 -13.933 1.00 95.56 102 SER A O 1
ATOM 772 N N . ARG A 1 103 ? -8.105 11.184 -14.512 1.00 94.50 103 ARG A N 1
ATOM 773 C CA . ARG A 1 103 ? -9.107 12.251 -14.321 1.00 94.50 103 ARG A CA 1
ATOM 774 C C . ARG A 1 103 ? -9.298 12.665 -12.859 1.00 94.50 103 ARG A C 1
ATOM 776 O O . ARG A 1 103 ? -9.797 13.759 -12.620 1.00 94.50 103 ARG A O 1
ATOM 783 N N . ARG A 1 104 ? -8.985 11.780 -11.910 1.00 94.19 104 ARG A N 1
ATOM 784 C CA . ARG A 1 104 ? -9.109 12.016 -10.463 1.00 94.19 104 ARG A CA 1
ATOM 785 C C . ARG A 1 104 ? -7.765 12.292 -9.800 1.00 94.19 104 ARG A C 1
ATOM 787 O O . ARG A 1 104 ? -7.730 13.064 -8.857 1.00 94.19 104 ARG A O 1
ATOM 794 N N . ILE A 1 105 ? -6.697 11.669 -10.293 1.00 95.06 105 ILE A N 1
ATOM 795 C CA . ILE A 1 105 ? -5.355 11.760 -9.700 1.00 95.06 105 ILE A CA 1
ATOM 796 C C . ILE A 1 105 ? -4.528 12.881 -10.335 1.00 95.06 105 ILE A C 1
ATOM 798 O O . ILE A 1 105 ? -3.656 13.459 -9.698 1.00 95.06 105 ILE A O 1
ATOM 802 N N . GLY A 1 106 ? -4.810 13.222 -11.591 1.00 93.88 106 GLY A N 1
ATOM 803 C CA . GLY A 1 106 ? -4.007 14.157 -12.363 1.00 93.88 106 GLY A CA 1
ATOM 804 C C . GLY A 1 106 ? -2.960 13.437 -13.206 1.00 93.88 106 GLY A C 1
ATOM 805 O O . GLY A 1 106 ? -3.193 12.343 -13.706 1.00 93.88 106 GLY A O 1
ATOM 806 N N . ARG A 1 107 ? -1.824 14.102 -13.443 1.00 94.19 107 ARG A N 1
ATOM 807 C CA . ARG A 1 107 ? -0.808 13.665 -14.419 1.00 94.19 107 ARG A CA 1
ATOM 808 C C . ARG A 1 107 ? 0.229 12.694 -13.850 1.00 94.19 107 ARG A C 1
ATOM 810 O O . ARG A 1 107 ? 0.920 12.040 -14.632 1.00 94.19 107 ARG A O 1
ATOM 817 N N . PHE A 1 108 ? 0.396 12.684 -12.534 1.00 96.38 108 PHE A N 1
ATOM 818 C CA . PHE A 1 108 ? 1.430 11.920 -11.855 1.00 96.38 108 PHE A CA 1
ATOM 819 C C . PHE A 1 108 ? 0.800 10.722 -11.153 1.00 96.38 108 PHE A C 1
ATOM 821 O O . PHE A 1 108 ? -0.242 10.861 -10.522 1.00 96.38 108 PHE A O 1
ATOM 828 N N . VAL A 1 109 ? 1.431 9.556 -11.254 1.00 97.38 109 VAL A N 1
ATOM 829 C CA . VAL A 1 109 ? 0.920 8.320 -10.647 1.00 97.38 109 VAL A CA 1
ATOM 830 C C . VAL A 1 109 ? 2.043 7.510 -10.012 1.00 97.38 109 VAL A C 1
ATOM 832 O O . VAL A 1 109 ? 3.197 7.576 -10.455 1.00 97.38 109 VAL A O 1
ATOM 835 N N . TYR A 1 110 ? 1.700 6.768 -8.957 1.00 97.75 110 TYR A N 1
ATOM 836 C CA . TYR A 1 110 ? 2.609 5.874 -8.253 1.00 97.75 110 TYR A CA 1
ATOM 837 C C . TYR A 1 110 ? 3.052 4.707 -9.147 1.00 97.75 110 TYR A C 1
ATOM 839 O O . TYR A 1 110 ? 2.204 4.009 -9.709 1.00 97.75 110 TYR A O 1
ATOM 847 N N . PRO A 1 111 ? 4.367 4.469 -9.292 1.00 97.19 111 PRO A N 1
ATOM 848 C CA . PRO A 1 111 ? 4.873 3.319 -10.029 1.00 97.19 111 PRO A CA 1
ATOM 849 C C . PRO A 1 111 ? 4.607 1.996 -9.306 1.00 97.19 111 PRO A C 1
ATOM 851 O O . PRO A 1 111 ? 5.266 1.654 -8.322 1.00 97.19 111 PRO A O 1
ATOM 854 N N . ALA A 1 112 ? 3.676 1.209 -9.838 1.00 96.62 112 ALA A N 1
ATOM 855 C CA . ALA A 1 112 ? 3.316 -0.101 -9.302 1.00 96.62 112 ALA A CA 1
ATOM 856 C C . ALA A 1 112 ? 4.494 -1.098 -9.321 1.00 96.62 112 ALA A C 1
ATOM 858 O O . ALA A 1 112 ? 4.512 -2.046 -8.540 1.00 96.62 112 ALA A O 1
ATOM 859 N N . ASP A 1 113 ? 5.507 -0.872 -10.166 1.00 94.12 113 ASP A N 1
ATOM 860 C CA . ASP A 1 113 ? 6.701 -1.719 -10.303 1.00 94.12 113 ASP A CA 1
ATOM 861 C C . ASP A 1 113 ? 7.475 -1.922 -8.986 1.00 94.12 113 ASP A C 1
ATOM 863 O O . ASP A 1 113 ? 8.121 -2.955 -8.807 1.00 94.12 113 ASP A O 1
ATOM 867 N N . PHE A 1 114 ? 7.390 -0.963 -8.057 1.00 93.06 114 PHE A N 1
ATOM 868 C CA . PHE A 1 114 ? 8.153 -0.953 -6.801 1.00 93.06 114 PHE A CA 1
ATOM 869 C C . PHE A 1 114 ? 7.344 -1.415 -5.587 1.00 93.06 114 PHE A C 1
ATOM 871 O O . PHE A 1 114 ? 7.843 -1.391 -4.463 1.00 93.06 114 PHE A O 1
ATOM 878 N N . THR A 1 115 ? 6.104 -1.861 -5.797 1.00 93.12 115 THR A N 1
ATOM 879 C CA . THR A 1 115 ? 5.223 -2.336 -4.729 1.00 93.12 115 THR A CA 1
ATOM 880 C C . THR A 1 115 ? 4.667 -3.719 -5.063 1.00 93.12 115 THR A C 1
ATOM 882 O O . THR A 1 115 ? 4.212 -3.963 -6.181 1.00 93.12 115 THR A O 1
ATOM 885 N N . PRO A 1 116 ? 4.673 -4.674 -4.117 1.00 91.38 116 PRO A N 1
ATOM 886 C CA . PRO A 1 116 ? 4.113 -5.989 -4.380 1.00 91.38 116 PRO A CA 1
ATOM 887 C C . PRO A 1 116 ? 2.598 -5.954 -4.625 1.00 91.38 116 PRO A C 1
ATOM 889 O O . PRO A 1 116 ? 1.846 -5.370 -3.851 1.00 91.38 116 PRO A O 1
ATOM 892 N N . SER A 1 117 ? 2.161 -6.681 -5.655 1.00 92.56 117 SER A N 1
ATOM 893 C CA . SER A 1 117 ? 0.750 -6.910 -5.997 1.00 92.56 117 SER A CA 1
ATOM 894 C C . SER A 1 117 ? 0.267 -8.290 -5.534 1.00 92.56 117 SER A C 1
ATOM 896 O O . SER A 1 117 ? 1.065 -9.238 -5.435 1.00 92.56 117 SER A O 1
ATOM 898 N N . ASP A 1 118 ? -1.042 -8.404 -5.289 1.00 92.81 118 ASP A N 1
ATOM 899 C CA . ASP A 1 118 ? -1.781 -9.666 -5.107 1.00 92.81 118 ASP A CA 1
ATOM 900 C C . ASP A 1 118 ? -1.204 -10.595 -4.031 1.00 92.81 118 ASP A C 1
ATOM 902 O O . ASP A 1 118 ? -1.076 -11.810 -4.211 1.00 92.81 118 ASP A O 1
ATOM 906 N N . ARG A 1 119 ? -0.804 -10.029 -2.888 1.00 92.81 119 ARG A N 1
ATOM 907 C CA . ARG A 1 119 ? -0.241 -10.806 -1.776 1.00 92.81 119 ARG A CA 1
ATOM 908 C C . ARG A 1 119 ? -0.347 -10.098 -0.441 1.00 92.81 119 ARG A C 1
ATOM 910 O O . ARG A 1 119 ? -0.589 -8.900 -0.361 1.00 92.81 119 ARG A O 1
ATOM 917 N N . ILE A 1 120 ? -0.078 -10.854 0.619 1.00 94.25 120 ILE A N 1
ATOM 918 C CA . ILE A 1 120 ? 0.187 -10.280 1.936 1.00 94.25 120 ILE A CA 1
ATOM 919 C C . ILE A 1 120 ? 1.684 -9.986 2.056 1.00 94.25 120 ILE A C 1
ATOM 921 O O . ILE A 1 120 ? 2.508 -10.895 1.942 1.00 94.25 120 ILE A O 1
ATOM 925 N N . VAL A 1 121 ? 2.022 -8.728 2.316 1.00 93.06 121 VAL A N 1
ATOM 926 C CA . VAL A 1 121 ? 3.376 -8.259 2.648 1.00 93.06 121 VAL A CA 1
ATOM 927 C C . VAL A 1 121 ? 3.476 -8.012 4.148 1.00 93.06 121 VAL A C 1
ATOM 929 O O . VAL A 1 121 ? 2.458 -7.834 4.808 1.00 93.06 121 VAL A O 1
ATOM 932 N N . ARG A 1 122 ? 4.684 -8.013 4.716 1.00 92.56 122 ARG A N 1
ATOM 933 C CA . ARG A 1 122 ? 4.898 -7.629 6.118 1.00 92.56 122 ARG A CA 1
ATOM 934 C C . ARG A 1 122 ? 5.828 -6.435 6.183 1.00 92.56 122 ARG A C 1
ATOM 936 O O . ARG A 1 122 ? 6.981 -6.557 5.791 1.00 92.56 122 ARG A O 1
ATOM 943 N N . ILE A 1 123 ? 5.332 -5.328 6.723 1.00 93.00 123 ILE A N 1
ATOM 944 C CA . ILE A 1 123 ? 6.116 -4.114 6.958 1.00 93.00 123 ILE A CA 1
ATOM 945 C C . ILE A 1 123 ? 6.307 -3.989 8.463 1.00 93.00 123 ILE A C 1
ATOM 947 O O . ILE A 1 123 ? 5.331 -3.956 9.212 1.00 93.00 123 ILE A O 1
ATOM 951 N N . ARG A 1 124 ? 7.566 -4.039 8.917 1.00 89.38 124 ARG A N 1
ATOM 952 C CA . ARG A 1 124 ? 7.941 -4.027 10.348 1.00 89.38 124 ARG A CA 1
ATOM 953 C C . ARG A 1 124 ? 7.188 -5.069 11.201 1.00 89.38 124 ARG A C 1
ATOM 955 O O . ARG A 1 124 ? 6.945 -4.873 12.388 1.00 89.38 124 ARG A O 1
ATOM 962 N N . GLY A 1 125 ? 6.827 -6.199 10.589 1.00 90.75 125 GLY A N 1
ATOM 963 C CA . GLY A 1 125 ? 6.094 -7.299 11.226 1.00 90.75 125 GLY A CA 1
ATOM 964 C C . GLY A 1 125 ? 4.562 -7.196 11.174 1.00 90.75 125 GLY A C 1
ATOM 965 O O . GLY A 1 125 ? 3.889 -8.167 11.528 1.00 90.75 125 GLY A O 1
ATOM 966 N N . VAL A 1 126 ? 3.996 -6.092 10.678 1.00 96.06 126 VAL A N 1
ATOM 967 C CA . VAL A 1 126 ? 2.549 -5.939 10.453 1.00 96.06 126 VAL A CA 1
ATOM 968 C C . VAL A 1 126 ? 2.189 -6.476 9.061 1.00 96.06 126 VAL A C 1
ATOM 970 O O . VAL A 1 126 ? 2.777 -6.023 8.076 1.00 96.06 126 VAL A O 1
ATOM 973 N N . PRO A 1 127 ? 1.269 -7.454 8.937 1.00 97.31 127 PRO A N 1
ATOM 974 C CA . PRO A 1 127 ? 0.850 -7.964 7.635 1.00 97.31 127 PRO A CA 1
ATOM 975 C C . PRO A 1 127 ? -0.092 -6.974 6.950 1.00 97.31 127 PRO A C 1
ATOM 977 O O . PRO A 1 127 ? -1.044 -6.557 7.584 1.00 97.31 127 PRO A O 1
ATOM 980 N N . TYR A 1 128 ? 0.092 -6.667 5.670 1.00 98.06 128 TYR A N 1
ATOM 981 C CA . TYR A 1 128 ? -0.827 -5.876 4.846 1.00 98.06 128 TYR A CA 1
ATOM 982 C C . TYR A 1 128 ? -1.218 -6.685 3.617 1.00 98.06 128 TYR A C 1
ATOM 984 O O . TYR A 1 128 ? -0.353 -7.250 2.949 1.00 98.06 128 TYR A O 1
ATOM 992 N N . ARG A 1 129 ? -2.515 -6.771 3.321 1.00 97.69 129 ARG A N 1
ATOM 993 C CA . ARG A 1 129 ? -3.017 -7.439 2.118 1.00 97.69 129 ARG A CA 1
ATOM 994 C C . ARG A 1 129 ? -3.065 -6.417 0.988 1.00 97.69 129 ARG A C 1
ATOM 996 O O . ARG A 1 129 ? -3.909 -5.530 1.009 1.00 97.69 129 ARG A O 1
ATOM 1003 N N . MET A 1 130 ? -2.174 -6.567 0.018 1.00 96.69 130 MET A N 1
ATOM 1004 C CA . MET A 1 130 ? -2.127 -5.720 -1.169 1.00 96.69 130 MET A CA 1
ATOM 1005 C C . MET A 1 130 ? -3.153 -6.206 -2.190 1.00 96.69 130 MET A C 1
ATOM 1007 O O . MET A 1 130 ? -3.215 -7.404 -2.485 1.00 96.69 130 MET A O 1
ATOM 1011 N N . ALA A 1 131 ? -3.949 -5.275 -2.716 1.00 96.12 131 ALA A N 1
ATOM 1012 C CA . ALA A 1 131 ? -4.828 -5.528 -3.849 1.00 96.12 131 ALA A CA 1
ATOM 1013 C C . ALA A 1 131 ? -4.019 -5.784 -5.135 1.00 96.12 131 ALA A C 1
ATOM 1015 O O . ALA A 1 131 ? -2.797 -5.604 -5.172 1.00 96.12 131 ALA A O 1
ATOM 1016 N N . SER A 1 132 ? -4.714 -6.206 -6.191 1.00 95.75 132 SER A N 1
ATOM 1017 C CA . SER A 1 132 ? -4.115 -6.300 -7.520 1.00 95.75 132 SER A CA 1
ATOM 1018 C C . SER A 1 132 ? -3.811 -4.906 -8.050 1.00 95.75 132 SER A C 1
ATOM 1020 O O . SER A 1 132 ? -4.729 -4.095 -8.141 1.00 95.75 132 SER A O 1
ATOM 1022 N N . LEU A 1 133 ? -2.554 -4.648 -8.401 1.00 96.38 133 LEU A N 1
ATOM 1023 C CA . LEU A 1 133 ? -2.118 -3.443 -9.106 1.00 96.38 133 LEU A CA 1
ATOM 1024 C C . LEU A 1 133 ? -2.156 -3.621 -10.632 1.00 96.38 133 LEU A C 1
ATOM 1026 O O . LEU A 1 133 ? -1.735 -2.715 -11.336 1.00 96.38 133 LEU A O 1
ATOM 1030 N N . GLU A 1 134 ? -2.573 -4.792 -11.134 1.00 95.31 134 GLU A N 1
ATOM 1031 C CA . GLU A 1 134 ? -2.620 -5.084 -12.573 1.00 95.31 134 GLU A CA 1
ATOM 1032 C C . GLU A 1 134 ? -3.546 -4.140 -13.331 1.00 95.31 134 GLU A C 1
ATOM 1034 O O . GLU A 1 134 ? -4.513 -3.621 -12.766 1.00 95.31 134 GLU A O 1
ATOM 1039 N N . ASP A 1 135 ? -3.286 -4.018 -14.631 1.00 95.50 135 ASP A N 1
ATOM 1040 C CA . ASP A 1 135 ? -3.999 -3.067 -15.460 1.00 95.50 135 ASP A CA 1
ATOM 1041 C C . ASP A 1 135 ? -5.532 -3.287 -15.427 1.00 95.50 135 ASP A C 1
ATOM 1043 O O . ASP A 1 135 ? -6.044 -4.418 -15.465 1.00 95.50 135 ASP A O 1
ATOM 1047 N N . GLY A 1 136 ? -6.289 -2.194 -15.341 1.00 96.25 136 GLY A N 1
ATOM 1048 C CA . GLY A 1 136 ? -7.747 -2.151 -15.274 1.00 96.25 136 GLY A CA 1
ATOM 1049 C C . GLY A 1 136 ? -8.337 -2.441 -13.890 1.00 96.25 136 GLY A C 1
ATOM 1050 O O . GLY A 1 136 ? -9.557 -2.618 -13.766 1.00 96.25 136 GLY A O 1
ATOM 1051 N N . ARG A 1 137 ? -7.519 -2.521 -12.832 1.00 97.50 137 ARG A N 1
ATOM 1052 C CA . ARG A 1 137 ? -7.969 -2.832 -11.465 1.00 97.50 137 ARG A CA 1
ATOM 1053 C C . ARG A 1 137 ? -8.053 -1.582 -10.595 1.00 97.50 137 ARG A C 1
ATOM 1055 O O . ARG A 1 137 ? -7.148 -0.767 -10.532 1.00 97.50 137 ARG A O 1
ATOM 1062 N N . LYS A 1 138 ? -9.128 -1.478 -9.805 1.00 98.19 138 LYS A N 1
ATOM 1063 C CA . LYS A 1 138 ? -9.144 -0.563 -8.653 1.00 98.19 138 LYS A CA 1
ATOM 1064 C C . LYS A 1 138 ? -8.298 -1.166 -7.541 1.00 98.19 138 LYS A C 1
ATOM 1066 O O . LYS A 1 138 ? -8.545 -2.301 -7.129 1.00 98.19 138 LYS A O 1
ATOM 1071 N N . ASN A 1 139 ? -7.312 -0.405 -7.085 1.00 97.44 139 ASN A N 1
ATOM 1072 C CA . ASN A 1 139 ? -6.235 -0.886 -6.223 1.00 97.44 139 ASN A CA 1
ATOM 1073 C C . ASN A 1 139 ? -6.065 -0.076 -4.932 1.00 97.44 139 ASN A C 1
ATOM 1075 O O . ASN A 1 139 ? -5.327 -0.501 -4.044 1.00 97.44 139 ASN A O 1
ATOM 1079 N N . ALA A 1 140 ? -6.805 1.024 -4.784 1.00 98.19 140 ALA A N 1
ATOM 1080 C CA . ALA A 1 140 ? -6.861 1.798 -3.557 1.00 98.19 140 ALA A CA 1
ATOM 1081 C C . ALA A 1 140 ? -8.279 2.318 -3.273 1.00 98.19 140 ALA A C 1
ATOM 1083 O O . ALA A 1 140 ? -9.207 2.216 -4.087 1.00 98.19 140 ALA A O 1
ATOM 1084 N N . ILE A 1 141 ? -8.445 2.878 -2.079 1.00 98.56 141 ILE A N 1
ATOM 1085 C CA . ILE A 1 141 ? -9.660 3.551 -1.632 1.00 98.56 141 ILE A CA 1
ATOM 1086 C C . ILE A 1 141 ? -9.366 5.043 -1.511 1.00 98.56 141 ILE A C 1
ATOM 1088 O O . ILE A 1 141 ? -8.560 5.453 -0.680 1.00 98.56 141 ILE A O 1
ATOM 1092 N N . LEU A 1 142 ? -10.080 5.848 -2.290 1.00 98.19 142 LEU A N 1
ATOM 1093 C CA . LEU A 1 142 ? -10.259 7.275 -2.065 1.00 98.19 142 LEU A CA 1
ATOM 1094 C C . LEU A 1 142 ? -11.303 7.469 -0.947 1.00 98.19 142 LEU A C 1
ATOM 1096 O O . LEU A 1 142 ? -12.452 7.043 -1.131 1.00 98.19 142 LEU A O 1
ATOM 1100 N N . PRO A 1 143 ? -10.955 8.082 0.201 1.00 98.12 143 PRO A N 1
ATOM 1101 C CA . PRO A 1 143 ? -11.896 8.344 1.287 1.00 98.12 143 PRO A CA 1
ATOM 1102 C C . PRO A 1 143 ? -13.042 9.272 0.851 1.00 98.12 143 PRO A C 1
ATOM 1104 O O . PRO A 1 143 ? -12.831 10.417 0.468 1.00 98.12 143 PRO A O 1
ATOM 1107 N N . GLN A 1 144 ? -14.284 8.793 0.905 1.00 97.62 144 GLN A N 1
ATOM 1108 C CA . GLN A 1 144 ? -15.490 9.500 0.454 1.00 97.62 144 GLN A CA 1
ATOM 1109 C C . GLN A 1 144 ? -16.537 9.669 1.568 1.00 97.62 144 GLN A C 1
ATOM 1111 O O . GLN A 1 144 ? -17.690 9.995 1.271 1.00 97.62 144 GLN A O 1
ATOM 1116 N N . GLY A 1 145 ? -16.160 9.483 2.838 1.00 97.81 145 GLY A N 1
ATOM 1117 C CA . GLY A 1 145 ? -17.104 9.495 3.963 1.00 97.81 145 GLY A CA 1
ATOM 1118 C C . GLY A 1 145 ? -17.767 8.142 4.247 1.00 97.81 145 GLY A C 1
ATOM 1119 O O . GLY A 1 145 ? -18.797 8.100 4.911 1.00 97.81 145 GLY A O 1
ATOM 1120 N N . GLN A 1 146 ? -17.257 7.043 3.682 1.00 97.56 146 GLN A N 1
ATOM 1121 C CA . GLN A 1 146 ? -17.823 5.710 3.895 1.00 97.56 146 GLN A CA 1
ATOM 1122 C C . GLN A 1 146 ? -17.504 5.146 5.284 1.00 97.56 146 GLN A C 1
ATOM 1124 O O . GLN A 1 146 ? -16.458 5.424 5.870 1.00 97.56 146 GLN A O 1
ATOM 1129 N N . THR A 1 147 ? -18.372 4.252 5.753 1.00 98.19 147 THR A N 1
ATOM 1130 C CA . THR A 1 147 ? -18.131 3.417 6.931 1.00 98.19 147 THR A CA 1
ATOM 1131 C C . THR A 1 147 ? -17.736 2.010 6.501 1.00 98.19 147 THR A C 1
ATOM 1133 O O . THR A 1 147 ? -18.497 1.324 5.819 1.00 98.19 147 THR A O 1
ATOM 1136 N N . ILE A 1 148 ? -16.556 1.563 6.924 1.00 97.56 148 ILE A N 1
ATOM 1137 C CA . ILE A 1 148 ? -16.059 0.208 6.693 1.00 97.56 148 ILE A CA 1
ATOM 1138 C C . ILE A 1 148 ? -16.330 -0.639 7.932 1.00 97.56 148 ILE A C 1
ATOM 1140 O O . ILE A 1 148 ? -15.700 -0.452 8.971 1.00 97.56 148 ILE A O 1
ATOM 1144 N N . THR A 1 149 ? -17.249 -1.598 7.810 1.00 97.50 149 THR A N 1
ATOM 1145 C CA . THR A 1 149 ? -17.430 -2.657 8.813 1.00 97.50 149 THR A CA 1
ATOM 1146 C C . THR A 1 149 ? -16.221 -3.585 8.811 1.00 97.50 149 THR A C 1
ATOM 1148 O O . THR A 1 149 ? -15.752 -3.997 7.743 1.00 97.50 149 THR A O 1
ATOM 1151 N N . ILE A 1 150 ? -15.754 -3.938 10.002 1.00 97.88 150 ILE A N 1
ATOM 1152 C CA . ILE A 1 150 ? -14.596 -4.802 10.227 1.00 97.88 150 ILE A CA 1
ATOM 1153 C C . ILE A 1 150 ? -15.002 -6.029 11.062 1.00 97.88 150 ILE A C 1
ATOM 1155 O O . ILE A 1 150 ? -16.079 -6.018 11.659 1.00 97.88 150 ILE A O 1
ATOM 1159 N N . PRO A 1 151 ? -14.184 -7.097 11.118 1.00 98.19 151 PRO A N 1
ATOM 1160 C CA . PRO A 1 151 ? -14.351 -8.128 12.137 1.00 98.19 151 PRO A CA 1
ATOM 1161 C C . PRO A 1 151 ? -14.418 -7.495 13.528 1.00 98.19 151 PRO A C 1
ATOM 1163 O O . PRO A 1 151 ? -13.569 -6.672 13.868 1.00 98.19 151 PRO A O 1
ATOM 1166 N N . GLU A 1 152 ? -15.435 -7.852 14.309 1.00 98.19 152 GLU A N 1
ATOM 1167 C CA . GLU A 1 152 ? -15.575 -7.319 15.659 1.00 98.19 152 GLU A CA 1
ATOM 1168 C C . GLU A 1 152 ? -14.468 -7.864 16.563 1.00 98.19 152 GLU A C 1
ATOM 1170 O O . GLU A 1 152 ? -14.178 -9.064 16.570 1.00 98.19 152 GLU A O 1
ATOM 1175 N N . GLY A 1 153 ? -13.858 -6.989 17.356 1.00 98.31 153 GLY A N 1
ATOM 1176 C CA . GLY A 1 153 ? -12.799 -7.397 18.267 1.00 98.31 153 GLY A CA 1
ATOM 1177 C C . GLY A 1 153 ? -12.241 -6.251 19.092 1.00 98.31 153 GLY A C 1
ATOM 1178 O O . GLY A 1 153 ? -12.533 -5.080 18.852 1.00 98.31 153 GLY A O 1
ATOM 1179 N N . ARG A 1 154 ? -11.434 -6.604 20.092 1.00 98.38 154 ARG A N 1
ATOM 1180 C CA . ARG A 1 154 ? -10.649 -5.635 20.858 1.00 98.38 154 ARG A CA 1
ATOM 1181 C C . ARG A 1 154 ? -9.316 -5.430 20.164 1.00 98.38 154 ARG A C 1
ATOM 1183 O O . ARG A 1 154 ? -8.555 -6.384 19.981 1.00 98.38 154 ARG A O 1
ATOM 1190 N N . TYR A 1 155 ? -9.054 -4.194 19.776 1.00 98.56 155 TYR A N 1
ATOM 1191 C CA . TYR A 1 155 ? -7.852 -3.820 19.051 1.00 98.56 155 TYR A CA 1
ATOM 1192 C C . TYR A 1 155 ? -7.151 -2.694 19.791 1.00 98.56 155 TYR A C 1
ATOM 1194 O O . TYR A 1 155 ? -7.804 -1.792 20.307 1.00 98.56 155 TYR A O 1
ATOM 1202 N N . ARG A 1 156 ? -5.818 -2.731 19.808 1.00 97.81 156 ARG A N 1
ATOM 1203 C CA . ARG A 1 156 ? -5.000 -1.605 20.278 1.00 97.81 156 ARG A CA 1
ATOM 1204 C C . ARG A 1 156 ? -4.828 -0.539 19.200 1.00 97.81 156 ARG A C 1
ATOM 1206 O O . ARG A 1 156 ? -4.624 0.622 19.515 1.00 97.81 156 ARG A O 1
ATOM 1213 N N . GLY A 1 157 ? -4.947 -0.925 17.931 1.00 98.19 157 GLY A N 1
ATOM 1214 C CA . GLY A 1 157 ? -4.834 0.017 16.831 1.00 98.19 157 GLY A CA 1
ATOM 1215 C C . GLY A 1 157 ? 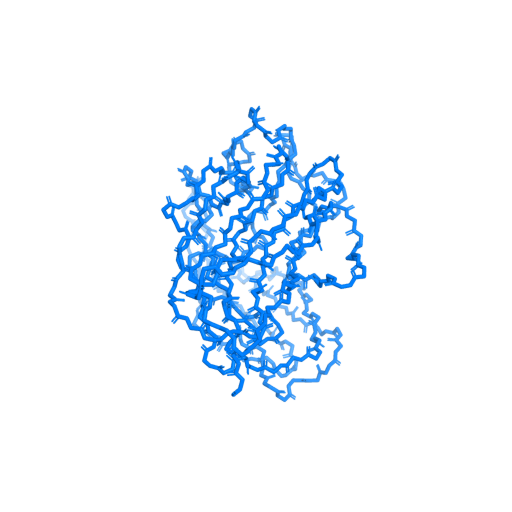-5.268 -0.548 15.488 1.00 98.19 157 GLY A C 1
ATOM 1216 O O . GLY A 1 157 ? -5.383 -1.763 15.294 1.00 98.19 157 GLY A O 1
ATOM 1217 N N . VAL A 1 158 ? -5.478 0.366 14.551 1.00 98.62 158 VAL A N 1
ATOM 1218 C CA . VAL A 1 158 ? -5.730 0.091 13.138 1.00 98.62 158 VAL A CA 1
ATOM 1219 C C . VAL A 1 158 ? -4.538 0.623 12.363 1.00 98.62 158 VAL A C 1
ATOM 1221 O O . VAL A 1 158 ? -4.350 1.831 12.285 1.00 98.62 158 VAL A O 1
ATOM 1224 N N . ALA A 1 159 ? -3.729 -0.270 11.805 1.00 98.56 159 ALA A N 1
ATOM 1225 C CA . ALA A 1 159 ? -2.596 0.103 10.974 1.00 98.56 159 ALA A CA 1
ATOM 1226 C C . ALA A 1 159 ? -3.057 0.310 9.527 1.00 98.56 159 ALA A C 1
ATOM 1228 O O . ALA A 1 159 ? -3.789 -0.520 8.984 1.00 98.56 159 ALA A O 1
ATOM 1229 N N . LEU A 1 160 ? -2.636 1.402 8.899 1.00 98.62 160 LEU A N 1
ATOM 1230 C CA . LEU A 1 160 ? -2.999 1.778 7.536 1.00 98.62 160 LEU A CA 1
ATOM 1231 C C . LEU A 1 160 ? -1.757 1.842 6.660 1.00 98.62 160 LEU A C 1
ATOM 1233 O O . LEU A 1 160 ? -0.649 2.039 7.154 1.00 98.62 160 LEU A O 1
ATOM 1237 N N . MET A 1 161 ? -1.968 1.696 5.355 1.00 98.75 161 MET A N 1
ATOM 1238 C CA . MET A 1 161 ? -0.977 1.969 4.324 1.00 98.75 161 MET A CA 1
ATOM 1239 C C . MET A 1 161 ? -1.589 2.848 3.241 1.00 98.75 161 MET A C 1
ATOM 1241 O O . MET A 1 161 ? -2.679 2.544 2.749 1.00 98.75 161 MET A O 1
ATOM 1245 N N . GLY A 1 162 ? -0.891 3.899 2.828 1.00 98.31 162 GLY A N 1
ATOM 1246 C CA . GLY A 1 162 ? -1.393 4.813 1.811 1.00 98.31 162 GLY A CA 1
ATOM 1247 C C . GLY A 1 162 ? -0.498 6.014 1.560 1.00 98.31 162 GLY A C 1
ATOM 1248 O O . GLY A 1 162 ? 0.580 6.135 2.144 1.00 98.31 162 GLY A O 1
ATOM 1249 N N . TYR A 1 163 ? -0.971 6.890 0.679 1.00 98.25 163 TYR A N 1
ATOM 1250 C CA . TYR A 1 163 ? -0.318 8.154 0.370 1.00 98.25 163 TYR A CA 1
ATOM 1251 C C . TYR A 1 163 ? -1.320 9.227 -0.077 1.00 98.25 163 TYR A C 1
ATOM 1253 O O . TYR A 1 163 ? -2.419 8.932 -0.556 1.00 98.25 163 TYR A O 1
ATOM 1261 N N . GLY A 1 164 ? -0.931 10.483 0.110 1.00 97.81 164 GLY A N 1
ATOM 1262 C CA . GLY A 1 164 ? -1.603 11.691 -0.348 1.00 97.81 164 GLY A CA 1
ATOM 1263 C C . GLY A 1 164 ? -0.890 12.283 -1.559 1.00 97.81 164 GLY A C 1
ATOM 1264 O O . GLY A 1 164 ? 0.314 12.097 -1.721 1.00 97.81 164 GLY A O 1
ATOM 1265 N N . HIS A 1 165 ? -1.643 12.948 -2.422 1.00 95.12 165 HIS A N 1
ATOM 1266 C CA . HIS A 1 165 ? -1.155 13.638 -3.608 1.00 95.12 165 HIS A CA 1
ATOM 1267 C C . HIS A 1 165 ? -1.533 15.127 -3.527 1.00 95.12 165 HIS A C 1
ATOM 1269 O O . HIS A 1 165 ? -2.625 15.474 -3.071 1.00 95.12 165 HIS A O 1
ATOM 1275 N N . ASP A 1 166 ? -0.647 16.007 -3.996 1.00 93.38 166 ASP A N 1
ATOM 1276 C CA . ASP A 1 166 ? -0.776 17.472 -3.922 1.00 93.38 166 ASP A CA 1
ATOM 1277 C C . ASP A 1 166 ? -0.932 18.028 -2.492 1.00 93.38 166 ASP A C 1
ATOM 1279 O O . ASP A 1 166 ? -1.607 19.035 -2.269 1.00 93.38 166 ASP A O 1
ATOM 1283 N N . GLY A 1 167 ? -0.285 17.390 -1.520 1.00 95.50 167 GLY A N 1
ATOM 1284 C CA . GLY A 1 167 ? -0.184 17.833 -0.136 1.00 95.50 167 GLY A CA 1
ATOM 1285 C C . GLY A 1 167 ? -0.650 16.784 0.867 1.00 95.50 167 GLY A C 1
ATOM 1286 O O . GLY A 1 167 ? -1.106 15.696 0.521 1.00 95.50 167 GLY A O 1
ATOM 1287 N N . ASN A 1 168 ? -0.534 17.141 2.143 1.00 96.81 168 ASN A N 1
ATOM 1288 C CA . ASN A 1 168 ? -1.066 16.332 3.229 1.00 96.81 168 ASN A CA 1
ATOM 1289 C C . ASN A 1 168 ? -2.591 16.453 3.299 1.00 96.81 168 ASN A C 1
ATOM 1291 O O . ASN A 1 168 ? -3.152 17.538 3.125 1.00 96.81 168 ASN A O 1
ATOM 1295 N N . HIS A 1 169 ? -3.256 15.347 3.628 1.00 97.94 169 HIS A N 1
ATOM 1296 C CA . HIS A 1 169 ? -4.712 15.280 3.745 1.00 97.94 169 HIS A CA 1
ATOM 1297 C C . HIS A 1 169 ? -5.105 14.950 5.186 1.00 97.94 169 HIS A C 1
ATOM 1299 O O . HIS A 1 169 ? -5.248 13.769 5.511 1.00 97.94 169 HIS A O 1
ATOM 1305 N N . PRO A 1 170 ? -5.268 15.952 6.069 1.00 97.56 170 PRO A N 1
ATOM 1306 C CA . PRO A 1 170 ? -5.753 15.730 7.424 1.00 97.56 170 PRO A CA 1
ATOM 1307 C C . PRO A 1 170 ? -7.249 15.410 7.428 1.00 97.56 170 PRO A C 1
ATOM 1309 O O . PRO A 1 170 ? -8.025 15.910 6.610 1.00 97.56 170 PRO A O 1
ATOM 1312 N N . GLY A 1 171 ? -7.677 14.590 8.379 1.00 97.62 171 GLY A N 1
ATOM 1313 C CA . GLY A 1 171 ? -9.080 14.266 8.573 1.00 97.62 171 GLY A CA 1
ATOM 1314 C C . GLY A 1 171 ? -9.321 13.481 9.853 1.00 97.62 171 GLY A C 1
ATOM 1315 O O . GLY A 1 171 ? -8.434 12.809 10.377 1.00 97.62 171 GLY A O 1
ATOM 1316 N N . GLN A 1 172 ? -10.553 13.558 10.344 1.00 98.44 172 GLN A N 1
ATOM 1317 C CA . GLN A 1 172 ? -10.960 12.812 11.522 1.00 98.44 172 GLN A CA 1
ATOM 1318 C C . GLN A 1 172 ? -11.532 11.452 11.117 1.00 98.44 172 GLN A C 1
ATOM 1320 O O . GLN A 1 172 ? -12.472 11.366 10.326 1.00 98.44 172 GLN A O 1
ATOM 1325 N N . TRP A 1 173 ? -10.960 10.394 11.680 1.00 98.69 173 TRP A N 1
ATOM 1326 C CA . TRP A 1 173 ? -11.429 9.019 11.555 1.00 98.69 173 TRP A CA 1
ATOM 1327 C C . TRP A 1 173 ? -12.317 8.694 12.749 1.00 98.69 173 TRP A C 1
ATOM 1329 O O . TRP A 1 173 ? -11.937 8.969 13.885 1.00 98.69 173 TRP A O 1
ATOM 1339 N N . ILE A 1 174 ? -13.489 8.104 12.520 1.00 98.81 174 ILE A N 1
ATOM 1340 C CA . ILE A 1 174 ? -14.423 7.776 13.603 1.00 98.81 174 ILE A CA 1
ATOM 1341 C C . ILE A 1 174 ? -14.456 6.264 13.812 1.00 98.81 174 ILE A C 1
ATOM 1343 O O . ILE A 1 174 ? -14.890 5.499 12.952 1.00 98.81 174 ILE A O 1
ATOM 1347 N N . LEU A 1 175 ? -14.010 5.835 14.985 1.00 98.81 175 LEU A N 1
ATOM 1348 C CA . LEU A 1 175 ? -14.045 4.453 15.446 1.00 98.81 175 LEU A CA 1
ATOM 1349 C C . LEU A 1 175 ? -15.388 4.182 16.130 1.00 98.81 175 LEU A C 1
ATOM 1351 O O . LEU A 1 175 ? -15.743 4.876 17.084 1.00 98.81 175 LEU A O 1
ATOM 1355 N N . HIS A 1 176 ? -16.135 3.186 15.649 1.00 98.81 176 HIS A N 1
ATOM 1356 C CA . HIS A 1 176 ? -17.449 2.809 16.184 1.00 98.81 176 HIS A CA 1
ATOM 1357 C C . HIS A 1 176 ? -17.345 1.534 17.025 1.00 98.81 176 HIS A C 1
ATOM 1359 O O . HIS A 1 176 ? -16.919 0.484 16.527 1.00 98.81 176 HIS A O 1
ATOM 1365 N N . TYR A 1 177 ? -17.774 1.605 18.284 1.00 98.81 177 TYR A N 1
ATOM 1366 C CA . TYR A 1 177 ? -17.703 0.496 19.235 1.00 98.81 177 TYR A CA 1
ATOM 1367 C C . TYR A 1 177 ? -19.061 -0.179 19.457 1.00 98.81 177 TYR A C 1
ATOM 1369 O O . TYR A 1 177 ? -20.117 0.440 19.326 1.00 98.81 177 TYR A O 1
ATOM 1377 N N . ALA A 1 178 ? -19.031 -1.458 19.836 1.00 98.69 178 ALA A N 1
ATOM 1378 C CA . ALA A 1 178 ? -20.227 -2.276 20.060 1.00 98.69 178 ALA A CA 1
ATOM 1379 C C . ALA A 1 178 ? -21.122 -1.766 21.209 1.00 98.69 178 ALA A C 1
ATOM 1381 O O . ALA A 1 178 ? -22.313 -2.060 21.237 1.00 98.69 178 ALA A O 1
ATOM 1382 N N . ASP A 1 179 ? -20.566 -0.988 22.145 1.00 98.25 179 ASP A N 1
ATOM 1383 C CA . ASP A 1 179 ? -21.312 -0.336 23.233 1.00 98.25 179 ASP A CA 1
ATOM 1384 C C . ASP A 1 179 ? -22.059 0.938 22.782 1.00 98.25 179 ASP A C 1
ATOM 1386 O O . ASP A 1 179 ? -22.683 1.617 23.597 1.00 98.25 179 ASP A O 1
ATOM 1390 N N . GLY A 1 180 ? -21.996 1.274 21.489 1.00 98.38 180 GLY A N 1
ATOM 1391 C CA . GLY A 1 180 ? -22.602 2.465 20.895 1.00 98.38 180 GLY A CA 1
ATOM 1392 C C . GLY A 1 180 ? -21.756 3.733 21.034 1.00 98.38 180 GLY A C 1
ATOM 1393 O O . GLY A 1 180 ? -22.127 4.771 20.481 1.00 98.38 180 GLY A O 1
ATOM 1394 N N . THR A 1 181 ? -20.621 3.678 21.738 1.00 98.75 181 THR A N 1
ATOM 1395 C CA . THR A 1 181 ? -19.702 4.814 21.837 1.00 98.75 181 THR A CA 1
ATOM 1396 C C . THR A 1 181 ? -18.874 4.980 20.564 1.00 98.75 181 THR A C 1
ATOM 1398 O O . THR A 1 181 ? -18.719 4.062 19.753 1.00 98.75 181 THR A O 1
ATOM 1401 N N . ARG A 1 182 ? -18.339 6.189 20.378 1.00 98.62 182 ARG A N 1
ATOM 1402 C CA . ARG A 1 182 ? -17.479 6.548 19.248 1.00 98.62 182 ARG A CA 1
ATOM 1403 C C . ARG A 1 182 ? -16.216 7.232 19.745 1.00 98.62 182 ARG A C 1
ATOM 1405 O O . ARG A 1 182 ? -16.266 7.956 20.738 1.00 98.62 182 ARG A O 1
ATOM 1412 N N . GLN A 1 183 ? -15.116 7.039 19.032 1.00 98.75 183 GLN A N 1
ATOM 1413 C CA . GLN A 1 183 ? -13.864 7.762 19.251 1.00 98.75 183 GLN A CA 1
ATOM 1414 C C . GLN A 1 183 ? -13.441 8.429 17.946 1.00 98.75 183 GLN A C 1
ATOM 1416 O O . GLN A 1 183 ? -13.304 7.757 16.927 1.00 98.75 183 GLN A O 1
ATOM 1421 N N . GLY A 1 184 ? -13.232 9.743 17.988 1.00 98.69 184 GLY A N 1
ATOM 1422 C CA . GLY A 1 184 ? -12.559 10.462 16.912 1.00 98.69 184 GLY A CA 1
ATOM 1423 C C . GLY A 1 184 ? -11.047 10.329 17.055 1.00 98.69 184 GLY A C 1
ATOM 1424 O O . GLY A 1 184 ? -10.518 10.480 18.156 1.00 98.69 184 GLY A O 1
ATOM 1425 N N . VAL A 1 185 ? -10.366 10.038 15.952 1.00 98.56 185 VAL A N 1
ATOM 1426 C CA . VAL A 1 185 ? -8.907 10.024 15.848 1.00 98.56 185 VAL A CA 1
ATOM 1427 C C . VAL A 1 185 ? -8.519 10.976 14.729 1.00 98.56 185 VAL A C 1
ATOM 1429 O O . VAL A 1 185 ? -8.801 10.713 13.558 1.00 98.56 185 VAL A O 1
ATOM 1432 N N . ASP A 1 186 ? -7.896 12.093 15.091 1.00 98.06 186 ASP A N 1
ATOM 1433 C CA . ASP A 1 186 ? -7.329 13.012 14.110 1.00 98.06 186 ASP A CA 1
ATOM 1434 C C . ASP A 1 186 ? -6.033 12.405 13.567 1.00 98.06 186 ASP A C 1
ATOM 1436 O O . ASP A 1 186 ? -5.147 11.996 14.316 1.00 98.06 186 ASP A O 1
ATOM 1440 N N . SER A 1 187 ? -5.951 12.293 12.247 1.00 97.50 187 SER A N 1
ATOM 1441 C CA . SER A 1 187 ? -4.789 11.764 11.541 1.00 97.50 187 SER A CA 1
ATOM 1442 C C . SER A 1 187 ? -4.727 12.394 10.152 1.00 97.50 187 SER A C 1
ATOM 1444 O O . SER A 1 187 ? -5.589 13.188 9.770 1.00 97.50 187 SER A O 1
ATOM 1446 N N . GLU A 1 188 ? -3.716 12.044 9.374 1.00 97.06 188 GLU A N 1
ATOM 1447 C CA . GLU A 1 188 ? -3.572 12.502 8.000 1.00 97.06 188 GLU A CA 1
ATOM 1448 C C . GLU A 1 188 ? -3.104 11.373 7.092 1.00 97.06 188 GLU A C 1
ATOM 1450 O O . GLU A 1 188 ? -2.570 10.362 7.547 1.00 97.06 188 GLU A O 1
ATOM 1455 N N . ILE A 1 189 ? -3.323 11.556 5.794 1.00 98.19 189 ILE A N 1
ATOM 1456 C CA . ILE A 1 189 ? -2.639 10.781 4.767 1.00 98.19 189 ILE A CA 1
ATOM 1457 C C . ILE A 1 189 ? -1.540 11.690 4.186 1.00 98.19 189 ILE A C 1
ATOM 1459 O O . ILE A 1 189 ? -1.871 12.736 3.614 1.00 98.19 189 ILE A O 1
ATOM 1463 N N . PRO A 1 190 ? -0.254 11.339 4.363 1.00 97.44 190 PRO A N 1
ATOM 1464 C CA . PRO A 1 190 ? 0.874 12.225 4.072 1.00 97.44 190 PRO A CA 1
ATOM 1465 C C . PRO A 1 190 ? 1.198 12.294 2.577 1.00 97.44 190 PRO A C 1
ATOM 1467 O O . PRO A 1 190 ? 1.006 11.317 1.852 1.00 97.44 190 PRO A O 1
ATOM 1470 N N . GLU A 1 191 ? 1.725 13.431 2.122 1.00 97.38 191 GLU A N 1
ATOM 1471 C CA . GLU A 1 191 ? 2.166 13.628 0.735 1.00 97.38 191 GLU A CA 1
ATOM 1472 C C . GLU A 1 191 ? 3.255 12.615 0.337 1.00 97.38 191 GLU A C 1
ATOM 1474 O O . GLU A 1 191 ? 4.346 12.591 0.907 1.00 97.38 191 GLU A O 1
ATOM 1479 N N . TRP A 1 192 ? 2.980 11.816 -0.696 1.00 97.00 192 TRP A N 1
ATOM 1480 C CA . TRP A 1 192 ? 3.839 10.743 -1.216 1.00 97.00 192 TRP A CA 1
ATOM 1481 C C . TRP A 1 192 ? 5.278 11.157 -1.531 1.00 97.00 192 TRP A C 1
ATOM 1483 O O . TRP A 1 192 ? 6.195 10.397 -1.253 1.00 97.00 192 TRP A O 1
ATOM 1493 N N . CYS A 1 193 ? 5.517 12.334 -2.109 1.00 96.19 193 CYS A N 1
ATOM 1494 C CA . CYS A 1 193 ? 6.855 12.740 -2.552 1.00 96.19 193 CYS A CA 1
ATOM 1495 C C . CYS A 1 193 ? 7.595 13.596 -1.504 1.00 96.19 193 CYS A C 1
ATOM 1497 O O . CYS A 1 193 ? 8.263 14.578 -1.845 1.00 96.19 193 CYS A O 1
ATOM 1499 N N . THR A 1 194 ? 7.453 13.246 -0.223 1.00 94.31 194 THR A N 1
ATOM 1500 C CA . THR A 1 194 ? 8.128 13.897 0.910 1.00 94.31 194 THR A CA 1
ATOM 1501 C C . THR A 1 194 ? 8.748 12.858 1.852 1.00 94.31 194 THR A C 1
ATOM 1503 O O . THR A 1 194 ? 8.376 11.688 1.798 1.00 94.31 194 THR A O 1
ATOM 1506 N N . PRO A 1 195 ? 9.717 13.233 2.710 1.00 93.44 195 PRO A N 1
ATOM 1507 C CA . PRO A 1 195 ? 10.157 12.355 3.792 1.00 93.44 195 PRO A CA 1
ATOM 1508 C C . PRO A 1 195 ? 8.988 11.967 4.707 1.00 93.44 195 PRO A C 1
ATOM 1510 O O . PRO A 1 195 ? 8.072 12.764 4.896 1.00 93.44 195 PRO A O 1
ATOM 1513 N N . ALA A 1 196 ? 9.054 10.781 5.321 1.00 94.44 196 ALA A N 1
ATOM 1514 C CA . ALA A 1 196 ? 8.034 10.339 6.271 1.00 94.44 196 ALA A CA 1
ATOM 1515 C C . ALA A 1 196 ? 7.851 11.361 7.412 1.00 94.44 196 ALA A C 1
ATOM 1517 O O . ALA A 1 196 ? 8.837 11.699 8.080 1.00 94.44 196 ALA A O 1
ATOM 1518 N N . PRO A 1 197 ? 6.619 11.852 7.650 1.00 94.94 197 PRO A N 1
ATOM 1519 C CA . PRO A 1 197 ? 6.334 12.693 8.806 1.00 94.94 197 PRO A CA 1
ATOM 1520 C C . PRO A 1 197 ? 6.479 11.928 10.125 1.00 94.94 197 PRO A C 1
ATOM 1522 O O . PRO A 1 197 ? 6.524 10.697 10.160 1.00 94.94 197 PRO A O 1
ATOM 1525 N N . GLU A 1 198 ? 6.516 12.656 11.240 1.00 94.38 198 GLU A N 1
ATOM 1526 C CA . GLU A 1 198 ? 6.528 12.041 12.568 1.00 94.38 198 GLU A CA 1
ATOM 1527 C C . GLU A 1 198 ? 5.281 11.166 12.784 1.00 94.38 198 GLU A C 1
ATOM 1529 O O . GLU A 1 198 ? 4.161 11.579 12.492 1.00 94.38 198 GLU A O 1
ATOM 1534 N N . GLY A 1 199 ? 5.475 9.945 13.292 1.00 94.19 199 GLY A N 1
ATOM 1535 C CA . GLY A 1 199 ? 4.397 8.964 13.467 1.00 94.19 199 GLY A CA 1
ATOM 1536 C C . GLY A 1 199 ? 4.068 8.140 12.214 1.00 94.19 199 GLY A C 1
ATOM 1537 O O . GLY A 1 199 ? 3.227 7.242 12.288 1.00 94.19 199 GLY A O 1
ATOM 1538 N N . PHE A 1 200 ? 4.755 8.395 11.097 1.00 96.81 200 PHE A N 1
ATOM 1539 C CA . PHE A 1 200 ? 4.643 7.641 9.851 1.00 96.81 200 PHE A CA 1
ATOM 1540 C C . PHE A 1 200 ? 5.954 6.926 9.529 1.00 96.81 200 PHE A C 1
ATOM 1542 O O . PHE A 1 200 ? 7.046 7.364 9.883 1.00 96.81 200 PHE A O 1
ATOM 1549 N N . GLU A 1 201 ? 5.841 5.814 8.816 1.00 95.38 201 GLU A N 1
ATOM 1550 C CA . GLU A 1 201 ? 6.970 4.983 8.410 1.00 95.38 201 GLU A CA 1
ATOM 1551 C C . GLU A 1 201 ? 6.884 4.683 6.917 1.00 95.38 201 GLU A C 1
ATOM 1553 O O . GLU A 1 201 ? 5.808 4.352 6.416 1.00 95.38 201 GLU A O 1
ATOM 1558 N N . VAL A 1 202 ? 8.012 4.737 6.206 1.00 95.50 202 VAL A N 1
ATOM 1559 C CA . VAL A 1 202 ? 8.071 4.312 4.800 1.00 95.50 202 VAL A CA 1
ATOM 1560 C C . VAL A 1 202 ? 7.841 2.801 4.712 1.00 95.50 202 VAL A C 1
ATOM 1562 O O . VAL A 1 202 ? 8.512 2.013 5.380 1.00 95.50 202 VAL A O 1
ATOM 1565 N N . ALA A 1 203 ? 6.889 2.398 3.875 1.00 94.94 203 ALA A N 1
ATOM 1566 C CA . ALA A 1 203 ? 6.620 1.006 3.536 1.00 94.94 203 ALA A CA 1
ATOM 1567 C C . ALA A 1 203 ? 7.285 0.591 2.224 1.00 94.94 203 ALA A C 1
ATOM 1569 O O . ALA A 1 203 ? 7.894 -0.476 2.166 1.00 94.94 203 ALA A O 1
ATOM 1570 N N . PHE A 1 204 ? 7.165 1.423 1.187 1.00 95.25 204 PHE A N 1
ATOM 1571 C CA . PHE A 1 204 ? 7.759 1.181 -0.125 1.00 95.25 204 PHE A CA 1
ATOM 1572 C C . PHE A 1 204 ? 8.201 2.486 -0.767 1.00 95.25 204 PHE A C 1
ATOM 1574 O O . PHE A 1 204 ? 7.434 3.448 -0.786 1.00 95.25 204 PHE A O 1
ATOM 1581 N N . THR A 1 205 ? 9.381 2.454 -1.379 1.00 95.06 205 THR A N 1
ATOM 1582 C CA . THR A 1 205 ? 9.959 3.581 -2.108 1.00 95.06 205 THR A CA 1
ATOM 1583 C C . THR A 1 205 ? 9.932 3.326 -3.602 1.00 95.06 205 THR A C 1
ATOM 1585 O O . THR A 1 205 ? 10.526 2.360 -4.087 1.00 95.06 205 THR A O 1
ATOM 1588 N N . ALA A 1 206 ? 9.296 4.230 -4.343 1.00 95.56 206 ALA A N 1
ATOM 1589 C CA . ALA A 1 206 ? 9.479 4.347 -5.778 1.00 95.56 206 ALA A CA 1
ATOM 1590 C C . ALA A 1 206 ? 10.534 5.438 -6.051 1.00 95.56 206 ALA A C 1
ATOM 1592 O O . ALA A 1 206 ? 10.380 6.569 -5.589 1.00 95.56 206 ALA A O 1
ATOM 1593 N N . PRO A 1 207 ? 11.605 5.159 -6.817 1.00 95.19 207 PRO A N 1
ATOM 1594 C CA . PRO A 1 207 ? 12.683 6.123 -7.078 1.00 95.19 207 PRO A CA 1
ATOM 1595 C C . PRO A 1 207 ? 12.253 7.308 -7.961 1.00 95.19 207 PRO A C 1
ATOM 1597 O O . PRO A 1 207 ? 13.015 8.255 -8.160 1.00 95.19 207 PRO A O 1
ATOM 1600 N N . TYR A 1 208 ? 11.047 7.247 -8.516 1.00 96.19 208 TYR A N 1
ATOM 1601 C CA . TYR A 1 208 ? 10.426 8.255 -9.360 1.00 96.19 208 TYR A CA 1
ATOM 1602 C C . TYR A 1 208 ? 8.906 8.068 -9.330 1.00 96.19 208 TYR A C 1
ATOM 1604 O O . TYR A 1 208 ? 8.391 7.140 -8.712 1.00 96.19 208 TYR A O 1
ATOM 1612 N N . ARG A 1 209 ? 8.193 8.919 -10.064 1.00 97.06 209 ARG A N 1
ATOM 1613 C CA . ARG A 1 209 ? 6.768 8.791 -10.393 1.00 97.06 209 ARG A CA 1
ATOM 1614 C C . ARG A 1 209 ? 6.572 8.707 -11.900 1.00 97.06 209 ARG A C 1
ATOM 1616 O O . ARG A 1 209 ? 7.439 9.151 -12.655 1.00 97.06 209 ARG A O 1
ATOM 1623 N N . TYR A 1 210 ? 5.448 8.171 -12.362 1.00 97.62 210 TYR A N 1
ATOM 1624 C CA . TYR A 1 210 ? 5.158 8.160 -13.795 1.00 97.62 210 TYR A CA 1
ATOM 1625 C C . TYR A 1 210 ? 4.395 9.402 -14.239 1.00 97.62 210 TYR A C 1
ATOM 1627 O O . TYR A 1 210 ? 3.521 9.911 -13.543 1.00 97.62 210 TYR A O 1
ATOM 1635 N N . ILE A 1 211 ? 4.730 9.853 -15.446 1.00 95.12 211 ILE A N 1
ATOM 1636 C CA . ILE A 1 211 ? 3.928 10.732 -16.300 1.00 95.12 211 ILE A CA 1
ATOM 1637 C C . ILE A 1 211 ? 3.790 10.069 -17.682 1.00 95.12 211 ILE A C 1
ATOM 1639 O O . ILE A 1 211 ? 4.557 9.151 -17.989 1.00 95.12 211 ILE A O 1
ATOM 1643 N N . PRO A 1 212 ? 2.919 10.565 -18.588 1.00 88.81 212 PRO A N 1
ATOM 1644 C CA . PRO A 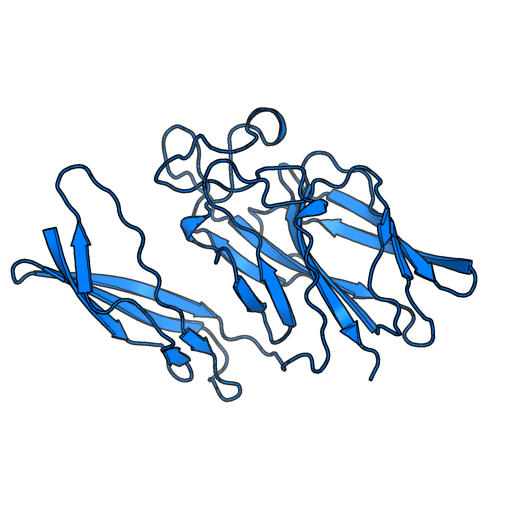1 212 ? 2.792 9.981 -19.930 1.00 88.81 212 PRO A CA 1
ATOM 1645 C C . PRO A 1 212 ? 4.120 9.887 -20.704 1.00 88.81 212 PRO A C 1
ATOM 1647 O O . PRO A 1 212 ? 4.323 8.972 -21.494 1.00 88.81 212 PRO A O 1
ATOM 1650 N N . GLY A 1 213 ? 5.050 10.815 -20.447 1.00 91.06 213 GLY A N 1
ATOM 1651 C CA . GLY A 1 213 ? 6.375 10.841 -21.073 1.00 91.06 213 GLY A CA 1
ATOM 1652 C C . GLY A 1 213 ? 7.405 9.864 -20.492 1.00 91.06 213 GLY A C 1
ATOM 1653 O O . GLY A 1 213 ? 8.468 9.721 -21.086 1.00 91.06 213 GLY A O 1
ATOM 1654 N N . GLY A 1 214 ? 7.123 9.197 -19.367 1.00 95.38 214 GLY A N 1
ATOM 1655 C CA . GLY A 1 214 ? 8.071 8.312 -18.686 1.00 95.38 214 GLY A CA 1
ATOM 1656 C C . GLY A 1 214 ? 8.226 8.569 -17.192 1.00 95.38 214 GLY A C 1
ATOM 1657 O O . GLY A 1 214 ? 7.428 9.303 -16.605 1.00 95.38 214 GLY A O 1
ATOM 1658 N N . PRO A 1 215 ? 9.244 7.948 -16.573 1.00 97.00 215 PRO A N 1
ATOM 1659 C CA . PRO A 1 215 ? 9.682 8.281 -15.226 1.00 97.00 215 PRO A CA 1
ATOM 1660 C C . PRO A 1 215 ? 9.988 9.776 -15.095 1.00 97.00 215 PRO A C 1
ATOM 1662 O O . PRO A 1 215 ? 10.636 10.368 -15.961 1.00 97.00 215 PRO A O 1
ATOM 1665 N N . ALA A 1 216 ? 9.553 10.384 -14.000 1.00 96.75 216 ALA A N 1
ATOM 1666 C CA . ALA A 1 216 ? 9.859 11.758 -13.640 1.00 96.75 216 ALA A CA 1
ATOM 1667 C C . ALA A 1 216 ? 10.212 11.842 -12.147 1.00 96.75 216 ALA A C 1
ATOM 1669 O O . ALA A 1 216 ? 9.571 11.173 -11.337 1.00 96.75 216 ALA A O 1
ATOM 1670 N N . PRO A 1 217 ? 11.196 12.671 -11.756 1.00 96.19 217 PRO A N 1
ATOM 1671 C CA . PRO A 1 217 ? 11.497 12.900 -10.346 1.00 96.19 217 PRO A CA 1
ATOM 1672 C C . PRO A 1 217 ? 10.346 13.645 -9.633 1.00 96.19 217 PRO A C 1
ATOM 1674 O O . PRO A 1 217 ? 9.479 14.248 -10.292 1.00 96.19 217 PRO A O 1
ATOM 1677 N N . PRO A 1 218 ? 10.343 13.681 -8.288 1.00 96.25 218 PRO A N 1
ATOM 1678 C CA . PRO A 1 218 ? 11.281 13.045 -7.341 1.00 96.25 218 PRO A CA 1
ATOM 1679 C C . PRO A 1 218 ? 10.886 11.586 -6.995 1.00 96.25 218 PRO A C 1
ATOM 1681 O O . PRO A 1 218 ? 9.905 11.095 -7.557 1.00 96.25 218 PRO A O 1
ATOM 1684 N N . PRO A 1 219 ? 11.622 10.895 -6.096 1.00 96.06 219 PRO A N 1
ATOM 1685 C CA . PRO A 1 219 ? 11.137 9.685 -5.432 1.00 96.06 219 PRO A CA 1
ATOM 1686 C C . PRO A 1 219 ? 9.846 9.937 -4.653 1.00 96.06 219 PRO A C 1
ATOM 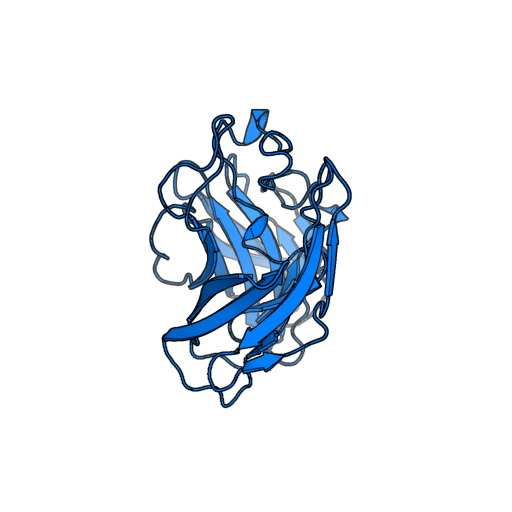1688 O O . PRO A 1 219 ? 9.634 11.047 -4.153 1.00 96.06 219 PRO A O 1
ATOM 1691 N N . CYS A 1 220 ? 9.003 8.912 -4.553 1.00 97.38 220 CYS A N 1
ATOM 1692 C CA . CYS A 1 220 ? 7.738 8.976 -3.831 1.00 97.38 220 CYS A CA 1
ATOM 1693 C C . CYS A 1 220 ? 7.468 7.662 -3.085 1.00 97.38 220 CYS A C 1
ATOM 1695 O O . CYS A 1 220 ? 7.864 6.577 -3.514 1.00 97.38 220 CYS A O 1
ATOM 1697 N N . GLU A 1 221 ? 6.778 7.775 -1.961 1.00 97.25 221 GLU A N 1
ATOM 1698 C CA . GLU A 1 221 ? 6.687 6.754 -0.929 1.00 97.25 221 GLU A CA 1
ATOM 1699 C C . GLU A 1 221 ? 5.240 6.291 -0.723 1.00 97.25 221 GLU A C 1
ATOM 1701 O O . GLU A 1 221 ? 4.281 7.055 -0.862 1.00 97.25 221 GLU A O 1
ATOM 1706 N N . LEU A 1 222 ? 5.092 5.030 -0.325 1.00 97.62 222 LEU A N 1
ATOM 1707 C CA . LEU A 1 222 ? 3.929 4.547 0.410 1.00 97.62 222 LEU A CA 1
ATOM 1708 C C . LEU A 1 222 ? 4.263 4.563 1.893 1.00 97.62 222 LEU A C 1
ATOM 1710 O O . LEU A 1 222 ? 5.296 4.026 2.296 1.00 97.62 222 LEU A O 1
ATOM 1714 N N . PHE A 1 223 ? 3.368 5.105 2.711 1.00 98.31 223 PHE A N 1
ATOM 1715 C CA . PHE A 1 223 ? 3.575 5.195 4.151 1.00 98.31 223 PHE A CA 1
ATOM 1716 C C . PHE A 1 223 ? 2.681 4.231 4.908 1.00 98.31 223 PHE A C 1
ATOM 1718 O O . PHE A 1 223 ? 1.615 3.846 4.430 1.00 98.31 223 PHE A O 1
ATOM 1725 N N . THR A 1 224 ? 3.105 3.885 6.118 1.00 98.12 224 THR A N 1
ATOM 1726 C CA . THR A 1 224 ? 2.291 3.205 7.123 1.00 98.12 224 THR A CA 1
ATOM 1727 C C . THR A 1 224 ? 2.204 4.029 8.396 1.00 98.12 224 THR A C 1
ATOM 1729 O O . THR A 1 224 ? 3.162 4.700 8.772 1.00 98.12 224 THR A O 1
ATOM 1732 N N . TRP A 1 225 ? 1.049 3.973 9.051 1.00 98.12 225 TRP A N 1
ATOM 1733 C CA . TRP A 1 225 ? 0.782 4.621 10.338 1.00 98.12 225 TRP A CA 1
ATOM 1734 C C . TRP A 1 225 ? -0.319 3.864 11.078 1.00 98.12 225 TRP A C 1
ATOM 1736 O O . TRP A 1 225 ? -0.917 2.939 10.527 1.00 98.12 225 TRP A O 1
ATOM 1746 N N . THR A 1 226 ? -0.579 4.216 12.337 1.00 98.12 226 THR A N 1
ATOM 1747 C CA . THR A 1 226 ? -1.593 3.542 13.162 1.00 98.12 226 THR A CA 1
ATOM 1748 C C . THR A 1 226 ? -2.557 4.548 13.777 1.00 98.12 226 THR A C 1
ATOM 1750 O O . THR A 1 226 ? -2.140 5.568 14.315 1.00 98.12 226 THR A O 1
ATOM 1753 N N . LEU A 1 227 ? -3.853 4.247 13.704 1.00 98.56 227 LEU A N 1
ATOM 1754 C CA . LEU A 1 227 ? -4.887 4.909 14.495 1.00 98.56 227 LEU A CA 1
ATOM 1755 C C . LEU A 1 227 ? -5.034 4.156 15.815 1.00 98.56 227 LEU A C 1
ATOM 1757 O O . LEU A 1 227 ? -5.364 2.966 15.818 1.00 98.56 227 LEU A O 1
ATOM 1761 N N . GLU A 1 228 ? -4.812 4.847 16.925 1.00 98.25 228 GLU A N 1
ATOM 1762 C CA . GLU A 1 228 ? -4.960 4.273 18.262 1.00 98.25 228 GLU A CA 1
ATOM 1763 C C . GLU A 1 228 ? -6.435 3.992 18.578 1.00 98.25 228 GLU A C 1
ATOM 1765 O O . GLU A 1 228 ? -7.316 4.820 18.339 1.00 98.25 228 GLU A O 1
ATOM 1770 N N . CYS A 1 229 ? -6.709 2.813 19.130 1.00 98.38 229 CYS A N 1
ATOM 1771 C CA . CYS A 1 229 ? -8.044 2.384 19.551 1.00 98.38 229 CYS A CA 1
ATOM 1772 C C . CYS A 1 229 ? -8.118 2.298 21.079 1.00 98.38 229 CYS A C 1
ATOM 1774 O O . CYS A 1 229 ? -7.093 2.199 21.747 1.00 98.38 229 CYS A O 1
ATOM 1776 N N . ASP A 1 230 ? -9.326 2.265 21.640 1.00 98.12 230 ASP A N 1
ATOM 1777 C CA . ASP A 1 230 ? -9.528 1.865 23.033 1.00 98.12 230 ASP A CA 1
ATOM 1778 C C . ASP A 1 230 ? -9.424 0.330 23.134 1.00 98.12 230 ASP A C 1
ATOM 1780 O O . ASP A 1 230 ? -10.344 -0.377 22.701 1.00 98.12 230 ASP A O 1
ATOM 1784 N N . PRO A 1 231 ? -8.341 -0.221 23.718 1.00 97.88 231 PRO A N 1
ATOM 1785 C CA . PRO A 1 231 ? -8.108 -1.660 23.728 1.00 97.88 231 PRO A CA 1
ATOM 1786 C C . PRO A 1 231 ? -9.082 -2.423 24.634 1.00 97.88 231 PRO A C 1
ATOM 1788 O O . PRO A 1 231 ? -9.132 -3.656 24.560 1.00 97.88 231 PRO A O 1
ATOM 1791 N N . ALA A 1 232 ? -9.841 -1.731 25.491 1.00 98.00 232 ALA A N 1
ATOM 1792 C CA . ALA A 1 232 ? -10.854 -2.332 26.351 1.00 98.00 232 ALA A CA 1
ATOM 1793 C C . ALA A 1 232 ? -12.205 -2.512 25.639 1.00 98.00 232 ALA A C 1
ATOM 1795 O O . ALA A 1 232 ? -13.046 -3.281 26.121 1.00 98.00 232 ALA A O 1
ATOM 1796 N N . LYS A 1 233 ? -12.412 -1.846 24.497 1.00 98.50 233 LYS A N 1
ATOM 1797 C CA . LYS A 1 233 ? -13.675 -1.840 23.753 1.00 98.50 233 LYS A CA 1
ATOM 1798 C C . LYS A 1 233 ? -13.619 -2.686 22.489 1.00 98.50 233 LYS A C 1
ATOM 1800 O O . LYS A 1 233 ? -12.571 -2.907 21.891 1.00 98.50 233 LYS A O 1
ATOM 1805 N N . THR A 1 234 ? -14.790 -3.161 22.08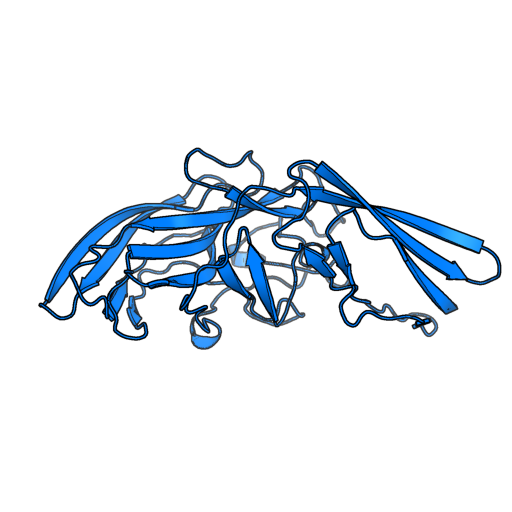1 1.00 98.69 234 THR A N 1
ATOM 1806 C CA . THR A 1 234 ? -14.964 -3.968 20.870 1.00 98.69 234 THR A CA 1
ATOM 1807 C C . THR A 1 234 ? -15.249 -3.044 19.692 1.00 98.69 234 THR A C 1
ATOM 1809 O O . THR A 1 234 ? -16.338 -2.473 19.615 1.00 98.69 234 THR A O 1
ATOM 1812 N N . LEU A 1 235 ? -14.276 -2.861 18.801 1.00 98.81 235 LEU A N 1
ATOM 1813 C CA . LEU A 1 235 ? -14.424 -2.075 17.576 1.00 98.81 235 LEU A CA 1
ATOM 1814 C C . LEU A 1 235 ? -15.230 -2.874 16.549 1.00 98.81 235 LEU A C 1
ATOM 1816 O O . LEU A 1 235 ? -15.036 -4.080 16.413 1.00 98.81 235 LEU A O 1
ATOM 1820 N N . THR A 1 236 ? -16.109 -2.196 15.819 1.00 98.69 236 THR A N 1
ATOM 1821 C CA . THR A 1 236 ? -17.037 -2.826 14.859 1.00 98.69 236 THR A CA 1
ATOM 1822 C C . THR A 1 236 ? -16.954 -2.209 13.466 1.00 98.69 236 THR A C 1
ATOM 1824 O O . THR A 1 236 ? -17.143 -2.888 12.455 1.00 98.69 236 THR A O 1
ATOM 1827 N N . ALA A 1 237 ? -16.636 -0.916 13.387 1.00 98.69 237 ALA A N 1
ATOM 1828 C CA . ALA A 1 237 ? -16.508 -0.206 12.127 1.00 98.69 237 ALA A CA 1
ATOM 1829 C C . ALA A 1 237 ? -15.613 1.028 12.253 1.00 98.69 237 ALA A C 1
ATOM 1831 O O . ALA A 1 237 ? -15.394 1.560 13.343 1.00 98.69 237 ALA A O 1
ATOM 1832 N N . ILE A 1 238 ? -15.136 1.494 11.103 1.00 98.69 238 ILE A N 1
ATOM 1833 C CA . ILE A 1 238 ? -14.345 2.715 10.961 1.00 98.69 238 ILE A CA 1
ATOM 1834 C C . ILE A 1 238 ? -15.036 3.580 9.916 1.00 98.69 238 ILE A C 1
ATOM 1836 O O . ILE A 1 238 ? -15.190 3.166 8.768 1.00 98.69 238 ILE A O 1
ATOM 1840 N N . GLU A 1 239 ? -15.459 4.774 10.295 1.00 98.62 239 GLU A N 1
ATOM 1841 C CA . GLU A 1 239 ? -15.939 5.797 9.373 1.00 98.62 239 GLU A CA 1
ATOM 1842 C C . GLU A 1 239 ? -14.777 6.698 8.974 1.00 98.62 239 GLU A C 1
ATOM 1844 O O . GLU A 1 239 ? -14.024 7.203 9.808 1.00 98.62 239 GLU A O 1
ATOM 1849 N N . TRP A 1 240 ? -14.600 6.812 7.665 1.00 98.19 240 TRP A N 1
ATOM 1850 C CA . TRP A 1 240 ? -13.464 7.478 7.060 1.00 98.19 240 TRP A CA 1
ATOM 1851 C C . TRP A 1 240 ? -13.818 8.932 6.757 1.00 98.19 240 TRP A C 1
ATOM 1853 O O . TRP A 1 240 ? -14.959 9.209 6.381 1.00 98.19 240 TRP A O 1
ATOM 1863 N N . PRO A 1 241 ? -12.852 9.859 6.824 1.00 98.31 241 PRO A N 1
ATOM 1864 C CA . PRO A 1 241 ? -13.067 11.223 6.363 1.00 98.31 241 PRO A CA 1
ATOM 1865 C C . PRO A 1 241 ? -13.357 11.274 4.851 1.00 98.31 241 PRO A C 1
ATOM 1867 O O . PRO A 1 241 ? -13.153 10.311 4.105 1.00 98.31 241 PRO A O 1
ATOM 1870 N N . ARG A 1 242 ? -13.835 12.426 4.370 1.00 98.12 242 ARG A N 1
ATOM 1871 C CA . ARG A 1 242 ? -13.897 12.723 2.932 1.00 98.12 242 ARG A CA 1
ATOM 1872 C C . ARG A 1 242 ? -12.614 13.438 2.520 1.00 98.12 242 ARG A C 1
ATOM 1874 O O . ARG A 1 242 ? -12.311 14.499 3.052 1.00 98.12 242 ARG A O 1
ATOM 1881 N N . MET A 1 243 ? -11.911 12.880 1.545 1.00 96.81 243 MET A N 1
ATOM 1882 C CA . MET A 1 243 ? -10.683 13.416 0.958 1.00 96.81 243 MET A CA 1
ATOM 1883 C C . MET A 1 243 ? -10.792 13.355 -0.571 1.00 96.81 243 MET A C 1
ATOM 1885 O O . MET A 1 243 ? -11.649 12.650 -1.106 1.00 96.81 243 MET A O 1
ATOM 1889 N N . ILE A 1 244 ? -9.967 14.121 -1.287 1.00 92.56 244 ILE A N 1
ATOM 1890 C CA . ILE A 1 244 ? -10.042 14.194 -2.759 1.00 92.56 244 ILE A CA 1
ATOM 1891 C C . ILE A 1 244 ? -8.790 13.677 -3.468 1.00 92.56 244 ILE A C 1
ATOM 1893 O O . ILE A 1 244 ? -8.942 13.122 -4.549 1.00 92.56 244 ILE A O 1
ATOM 1897 N N . HIS A 1 245 ? -7.608 13.750 -2.846 1.00 95.81 245 HIS A N 1
ATOM 1898 C CA . HIS A 1 245 ? -6.345 13.253 -3.411 1.00 95.81 245 HIS A CA 1
ATOM 1899 C C . HIS A 1 245 ? -5.573 12.377 -2.409 1.00 95.81 245 HIS A C 1
ATOM 1901 O O . HIS A 1 245 ? -4.361 12.490 -2.274 1.00 95.81 245 HIS A O 1
ATOM 1907 N N . ALA A 1 246 ? -6.273 11.520 -1.671 1.00 97.62 246 ALA A N 1
ATOM 1908 C CA . ALA A 1 246 ? -5.656 10.634 -0.691 1.00 97.62 246 ALA A CA 1
ATOM 1909 C C . ALA A 1 246 ? -6.106 9.198 -0.924 1.00 97.62 246 ALA A C 1
ATOM 1911 O O . ALA A 1 246 ? -7.288 8.964 -1.179 1.00 97.62 246 ALA A O 1
ATOM 1912 N N . TYR A 1 247 ? -5.184 8.243 -0.846 1.00 98.31 247 TYR A N 1
ATOM 1913 C CA . TYR A 1 247 ? -5.433 6.871 -1.274 1.00 98.31 247 TYR A CA 1
ATOM 1914 C C . TYR A 1 247 ? -4.913 5.884 -0.232 1.00 98.31 247 TYR A C 1
ATOM 1916 O O . TYR A 1 247 ? -3.726 5.855 0.089 1.00 98.31 247 TYR A O 1
ATOM 1924 N N . VAL A 1 248 ? -5.816 5.056 0.293 1.00 98.50 248 VAL A N 1
ATOM 1925 C CA . VAL A 1 248 ? -5.484 3.975 1.229 1.00 98.50 248 VAL A CA 1
ATOM 1926 C C . VAL A 1 248 ? -5.438 2.659 0.469 1.00 98.50 248 VAL A C 1
ATOM 1928 O O . VAL A 1 248 ? -6.419 2.265 -0.162 1.00 98.50 248 VAL A O 1
ATOM 1931 N N . TYR A 1 249 ? -4.305 1.973 0.555 1.00 98.38 249 TYR A N 1
ATOM 1932 C CA . TYR A 1 249 ? -4.044 0.702 -0.120 1.00 98.38 249 TYR A CA 1
ATOM 1933 C C . TYR A 1 249 ? -4.397 -0.501 0.751 1.00 98.38 249 TYR A C 1
ATOM 1935 O O . TYR A 1 249 ? -4.894 -1.507 0.247 1.00 98.38 249 TYR A O 1
ATOM 1943 N N . ALA A 1 250 ? -4.146 -0.419 2.058 1.00 98.38 250 ALA A N 1
ATOM 1944 C CA . ALA A 1 250 ? -4.366 -1.541 2.961 1.00 98.38 250 ALA A CA 1
ATOM 1945 C C . ALA A 1 250 ? -4.683 -1.085 4.388 1.00 98.38 250 ALA A C 1
ATOM 1947 O O . ALA A 1 250 ? -4.263 -0.013 4.824 1.00 98.38 250 ALA A O 1
ATOM 1948 N N . ILE A 1 251 ? -5.401 -1.943 5.118 1.00 98.31 251 ILE A N 1
ATOM 1949 C CA . ILE A 1 251 ? -5.656 -1.808 6.554 1.00 98.31 251 ILE A CA 1
ATOM 1950 C C . ILE A 1 251 ? -5.422 -3.144 7.248 1.00 98.31 251 ILE A C 1
ATOM 1952 O O . ILE A 1 251 ? -5.816 -4.202 6.744 1.00 98.31 251 ILE A O 1
ATOM 1956 N N . THR A 1 252 ? -4.861 -3.062 8.449 1.00 98.81 252 THR A N 1
ATOM 1957 C CA . THR A 1 252 ? -4.622 -4.195 9.331 1.00 98.81 252 THR A CA 1
ATOM 1958 C C . THR A 1 252 ? -5.063 -3.884 10.748 1.00 98.81 252 THR A C 1
ATOM 1960 O O . THR A 1 252 ? -4.664 -2.886 11.340 1.00 98.81 252 THR A O 1
ATOM 1963 N N . LEU A 1 253 ? -5.871 -4.771 11.320 1.00 98.69 253 LEU A N 1
ATOM 1964 C CA . LEU A 1 253 ? -6.302 -4.665 12.711 1.00 98.69 253 LEU A CA 1
ATOM 1965 C C . LEU A 1 253 ? -5.237 -5.272 13.622 1.00 98.69 253 LEU A C 1
ATOM 1967 O O . LEU A 1 253 ? -4.803 -6.405 13.391 1.00 98.69 253 LEU A O 1
ATOM 1971 N N . LEU A 1 254 ? -4.829 -4.536 14.655 1.00 98.38 254 LEU A N 1
ATOM 1972 C CA . LEU A 1 254 ? -3.842 -4.968 15.642 1.00 98.38 254 LEU A CA 1
ATOM 1973 C C . LEU A 1 254 ? -4.563 -5.365 16.941 1.00 98.38 254 LEU A C 1
ATOM 1975 O O . LEU A 1 254 ? -5.050 -4.477 17.643 1.00 98.38 254 LEU A O 1
ATOM 1979 N N . PRO A 1 255 ? -4.650 -6.663 17.290 1.00 97.25 255 PRO A N 1
ATOM 1980 C CA . PRO A 1 255 ? -5.342 -7.114 18.496 1.00 97.25 255 PRO A CA 1
ATOM 1981 C C . PRO A 1 255 ? -4.817 -6.449 19.766 1.00 97.25 255 PRO A C 1
ATOM 1983 O O . PRO A 1 255 ? -3.617 -6.188 19.894 1.00 97.25 255 PRO A O 1
ATOM 1986 N N . SER A 1 256 ? -5.702 -6.213 20.728 1.00 93.00 256 SER A N 1
ATOM 1987 C CA . SER A 1 256 ? -5.275 -6.055 22.119 1.00 93.00 256 SER A CA 1
ATOM 1988 C C . SER A 1 256 ? -4.565 -7.345 22.5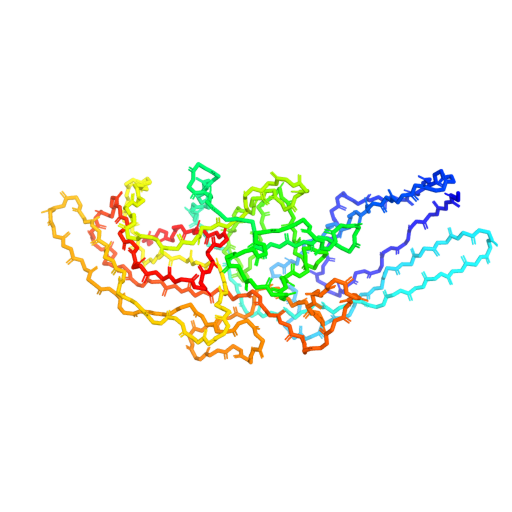57 1.00 93.00 256 SER A C 1
ATOM 1990 O O . SER A 1 256 ? -4.938 -8.425 22.093 1.00 93.00 256 SER A O 1
ATOM 1992 N N . GLN A 1 257 ? -3.506 -7.232 23.367 1.00 72.50 257 GLN A N 1
ATOM 1993 C CA . GLN A 1 257 ? -2.884 -8.420 23.970 1.00 72.50 257 GLN A CA 1
ATOM 1994 C C . GLN A 1 257 ? -3.865 -9.150 24.889 1.00 72.50 257 GLN A C 1
ATOM 1996 O O . GLN A 1 257 ? -4.725 -8.461 25.487 1.00 72.50 257 GLN A O 1
#

Foldseek 3Di:
DKWAKDKFDWAQKAWDDWGGMDDADPPGDDDTDTDIDRHLPGDAAKTKMKMWTADPNDIDIDIDIDHHDAADALPPKAWDDCQVQQDFLAEDEQVCLPQTPCVQQPFWGHHCSFPDEQAWDADRNHTHGFYHNDGPGRQWHQAAQDKFWDPKAQFQWKKFKWAFAPAKAWDWKWWAFPVRDIDTFIDIHGHFQDPADPQKDFDTKDCAIDGPVGGDDHITTIIMHIGGDDRVTITTIMGTGHDRGIIIRIMMTRHDD

Radius of gyration: 19.44 Å; chains: 1; bounding box: 50×37×56 Å